Protein AF-A0A179HY57-F1 (afdb_monomer)

Secondary structure (DSSP, 8-state):
----PPPPP---------GGGGSPPEEEEEE--SHHHHHHHHS-----S-EEEEE--HHHHHHHHHSPPPPP-----TTS-HHHHHHHHHHHHHHHHHHHHHHHHHHHHTTSSSTT--S---S-----TTSHHHHHHHHHHHHHHHHHHHHHHHHHHHHHHHHHHHHHHHHTT-S-HHHHHHHHHHHHHHHHHHH-TT-TT-----------HHHHGGG-----------------------------------

Structure (mmCIF, N/CA/C/O backbone):
data_AF-A0A179HY57-F1
#
_entry.id   AF-A0A179HY57-F1
#
loop_
_atom_site.group_PDB
_atom_site.id
_atom_site.type_symbol
_atom_site.label_atom_id
_atom_site.label_alt_id
_atom_site.label_comp_id
_atom_site.label_asym_id
_atom_site.label_entity_id
_atom_site.label_seq_id
_atom_site.pdbx_PDB_ins_code
_atom_site.Cartn_x
_atom_site.Cartn_y
_atom_site.Cartn_z
_atom_site.occupancy
_atom_site.B_iso_or_equiv
_atom_site.auth_seq_id
_atom_site.auth_comp_id
_atom_site.auth_asym_id
_atom_site.auth_atom_id
_atom_site.pdbx_PDB_model_num
ATOM 1 N N . MET A 1 1 ? -0.117 34.703 67.453 1.00 51.91 1 MET A N 1
ATOM 2 C CA . MET A 1 1 ? -0.317 34.730 65.987 1.00 51.91 1 MET A CA 1
ATOM 3 C C . MET A 1 1 ? -0.530 33.302 65.511 1.00 51.91 1 MET A C 1
ATOM 5 O O . MET A 1 1 ? 0.329 32.481 65.808 1.00 51.91 1 MET A O 1
ATOM 9 N N . PRO A 1 2 ? -1.663 32.969 64.872 1.00 57.50 2 PRO A N 1
ATOM 10 C CA . PRO A 1 2 ? -1.900 31.607 64.406 1.00 57.50 2 PRO A CA 1
ATOM 11 C C . PRO A 1 2 ? -0.981 31.266 63.216 1.00 57.50 2 PRO A C 1
ATOM 13 O O . PRO A 1 2 ? -0.707 32.144 62.390 1.00 57.50 2 PRO A O 1
ATOM 16 N N . PRO A 1 3 ? -0.489 30.017 63.117 1.00 63.47 3 PRO A N 1
ATOM 17 C CA . PRO A 1 3 ? 0.352 29.583 62.008 1.00 63.47 3 PRO A CA 1
ATOM 18 C C . PRO A 1 3 ? -0.444 29.604 60.696 1.00 63.47 3 PRO A C 1
ATOM 20 O O . PRO A 1 3 ? -1.532 29.036 60.601 1.00 63.47 3 PRO A O 1
ATOM 23 N N . LYS A 1 4 ? 0.108 30.276 59.677 1.00 69.31 4 LYS A N 1
ATOM 24 C CA . LYS A 1 4 ? -0.417 30.272 58.304 1.00 69.31 4 LYS A CA 1
ATOM 25 C C . LYS A 1 4 ? -0.446 28.833 57.788 1.00 69.31 4 LYS A C 1
ATOM 27 O O . LYS A 1 4 ? 0.605 28.228 57.594 1.00 69.31 4 LYS A O 1
ATOM 32 N N . THR A 1 5 ? -1.638 28.306 57.534 1.00 72.19 5 THR A N 1
ATOM 33 C CA . THR A 1 5 ? -1.813 27.044 56.816 1.00 72.19 5 THR A CA 1
ATOM 34 C C . THR A 1 5 ? -1.269 27.183 55.386 1.00 72.19 5 THR A C 1
ATOM 36 O O . THR A 1 5 ? -1.552 28.182 54.714 1.00 72.19 5 THR A O 1
ATOM 39 N N . PRO A 1 6 ? -0.455 26.224 54.904 1.00 71.94 6 PRO A N 1
ATOM 40 C CA . PRO A 1 6 ? 0.072 26.258 53.548 1.00 71.94 6 PRO A CA 1
ATOM 41 C C . PRO A 1 6 ? -1.079 26.163 52.545 1.00 71.94 6 PRO A C 1
ATOM 43 O O . PRO A 1 6 ? -1.941 25.288 52.623 1.00 71.94 6 PRO A O 1
ATOM 46 N N . ARG A 1 7 ? -1.095 27.113 51.609 1.00 70.69 7 ARG A N 1
ATOM 47 C CA . ARG A 1 7 ? -2.081 27.198 50.532 1.00 70.69 7 ARG A CA 1
ATOM 48 C C . ARG A 1 7 ? -1.953 25.933 49.668 1.00 70.69 7 ARG A C 1
ATOM 50 O O . ARG A 1 7 ? -0.837 25.659 49.223 1.00 70.69 7 ARG A O 1
ATOM 57 N N . PRO A 1 8 ? -3.033 25.172 49.418 1.00 61.34 8 PRO A N 1
ATOM 58 C CA . PRO A 1 8 ? -2.965 24.018 48.533 1.00 61.34 8 PRO A CA 1
ATOM 59 C C . PRO A 1 8 ? -2.489 24.491 47.159 1.00 61.34 8 PRO A C 1
ATOM 61 O O . PRO A 1 8 ? -3.064 25.410 46.568 1.00 61.34 8 PRO A O 1
ATOM 64 N N . THR A 1 9 ? -1.392 23.906 46.680 1.00 67.31 9 THR A N 1
ATOM 65 C CA . THR A 1 9 ? -0.941 24.088 45.304 1.00 67.31 9 THR A CA 1
ATOM 66 C C . THR A 1 9 ? -2.079 23.658 44.381 1.00 67.31 9 THR A C 1
ATOM 68 O O . THR A 1 9 ? -2.751 22.667 44.682 1.00 67.31 9 THR A O 1
ATOM 71 N N . PRO A 1 10 ? -2.359 24.395 43.290 1.00 59.75 10 PRO A N 1
ATOM 72 C CA . PRO A 1 10 ? -3.368 23.976 42.333 1.00 59.75 10 PRO A CA 1
ATOM 73 C C . PRO A 1 10 ? -2.962 22.593 41.836 1.00 59.75 10 PRO A C 1
ATOM 75 O O . PRO A 1 10 ? -1.983 22.448 41.104 1.00 59.75 10 PRO A O 1
ATOM 78 N N . SER A 1 11 ? -3.693 21.578 42.304 1.00 52.44 11 SER A N 1
ATOM 79 C CA . SER A 1 11 ? -3.583 20.208 41.836 1.00 52.44 11 SER A CA 1
ATOM 80 C C . SER A 1 11 ? -3.564 20.289 40.323 1.00 52.44 11 SER A C 1
ATOM 82 O O . SER A 1 11 ? -4.500 20.857 39.746 1.00 52.44 11 SER A O 1
ATOM 84 N N . SER A 1 12 ? -2.500 19.791 39.690 1.00 54.94 12 SER A N 1
ATOM 85 C CA . SER A 1 12 ? -2.477 19.641 38.246 1.00 54.94 12 SER A CA 1
ATOM 86 C C . SER A 1 12 ? -3.746 18.874 37.907 1.00 54.94 12 SER A C 1
ATOM 88 O O . SER A 1 12 ? -3.845 17.687 38.229 1.00 54.94 12 SER A O 1
ATOM 90 N N . ARG A 1 13 ? -4.758 19.560 37.361 1.00 52.78 13 ARG A N 1
ATOM 91 C CA . ARG A 1 13 ? -5.900 18.887 36.759 1.00 52.78 13 ARG A CA 1
ATOM 92 C C . ARG A 1 13 ? -5.243 17.955 35.766 1.00 52.78 13 ARG A C 1
ATOM 94 O O . ARG A 1 13 ? -4.670 18.436 34.787 1.00 52.78 13 ARG A O 1
ATOM 101 N N . ARG A 1 14 ? -5.225 16.655 36.078 1.00 54.09 14 ARG A N 1
ATOM 102 C CA . ARG A 1 14 ? -4.992 15.627 35.079 1.00 54.09 14 ARG A CA 1
ATOM 103 C C . ARG A 1 14 ? -5.990 16.008 34.002 1.00 54.09 14 ARG A C 1
ATOM 105 O O . ARG A 1 14 ? -7.191 15.946 34.238 1.00 54.09 14 ARG A O 1
ATOM 112 N N . ARG A 1 15 ? -5.504 16.585 32.898 1.00 58.16 15 ARG A N 1
ATOM 113 C CA . ARG A 1 15 ? -6.290 16.582 31.676 1.00 58.16 15 ARG A CA 1
ATOM 114 C C . ARG A 1 15 ? -6.535 15.107 31.496 1.00 58.16 15 ARG A C 1
ATOM 116 O O . ARG A 1 15 ? -5.569 14.374 31.291 1.00 58.16 15 ARG A O 1
ATOM 123 N N . ASP A 1 16 ? -7.768 14.687 31.735 1.00 59.62 16 ASP A N 1
ATOM 124 C CA . ASP A 1 16 ? -8.215 13.383 31.308 1.00 59.62 16 ASP A CA 1
ATOM 125 C C . ASP A 1 16 ? -7.905 13.388 29.824 1.00 59.62 16 ASP A C 1
ATOM 127 O O . ASP A 1 16 ? -8.518 14.134 29.055 1.00 59.62 16 ASP A O 1
ATOM 131 N N . SER A 1 17 ? -6.797 12.724 29.480 1.00 67.62 17 SER A N 1
ATOM 132 C CA . SER A 1 17 ? -6.323 12.638 28.115 1.00 67.62 17 SER A CA 1
ATOM 133 C C . SER A 1 17 ? -7.516 12.115 27.371 1.00 67.62 17 SER A C 1
ATOM 135 O O . SER A 1 17 ? -8.072 11.070 27.737 1.00 67.62 17 SER A O 1
ATOM 137 N N . SER A 1 18 ? -7.958 12.918 26.419 1.00 70.50 18 SER A N 1
ATOM 138 C CA . SER A 1 18 ? -9.095 12.576 25.609 1.00 70.50 18 SER A CA 1
ATOM 139 C C . SER A 1 18 ? -8.875 11.137 25.139 1.00 70.50 18 SER A C 1
ATOM 141 O O . SER A 1 18 ? -7.751 10.812 24.751 1.00 70.50 18 SER A O 1
ATOM 143 N N . PRO A 1 19 ? -9.871 10.235 25.173 1.00 66.00 19 PRO A N 1
ATOM 144 C CA . PRO A 1 19 ? -9.679 8.876 24.655 1.00 66.00 19 PRO A CA 1
ATOM 145 C C . PRO A 1 19 ? -9.128 8.888 23.210 1.00 66.00 19 PRO A C 1
ATOM 147 O O . PRO A 1 19 ? -8.485 7.937 22.762 1.00 66.00 19 PRO A O 1
ATOM 150 N N . TRP A 1 20 ? -9.305 10.023 22.524 1.00 66.31 20 TRP A N 1
ATOM 151 C CA . TRP A 1 20 ? -8.797 10.372 21.204 1.00 66.31 20 TRP A CA 1
ATOM 152 C C . TRP A 1 20 ? -7.291 10.704 21.128 1.00 66.31 20 TRP A C 1
ATOM 154 O O . TRP A 1 20 ? -6.726 10.569 20.044 1.00 66.31 20 TRP A O 1
ATOM 164 N N . ASP A 1 21 ? -6.624 11.064 22.231 1.00 73.94 21 ASP A N 1
ATOM 165 C CA . ASP A 1 21 ? -5.180 11.390 22.285 1.00 73.94 21 ASP A CA 1
ATOM 166 C C . ASP A 1 21 ? -4.283 10.164 22.025 1.00 73.94 21 ASP A C 1
ATOM 168 O O . ASP A 1 21 ? -3.076 10.295 21.857 1.00 73.94 21 ASP A O 1
ATOM 172 N N . SER A 1 22 ? -4.872 8.963 21.969 1.00 74.75 22 SER A N 1
ATOM 173 C CA . SER A 1 22 ? -4.172 7.709 21.658 1.00 74.75 22 SER A CA 1
ATOM 174 C C . SER A 1 22 ? -4.182 7.333 20.172 1.00 74.75 22 SER A C 1
ATOM 176 O O . SER A 1 22 ? -3.729 6.249 19.813 1.00 74.75 22 SER A O 1
ATOM 178 N N . SER A 1 23 ? -4.722 8.192 19.302 1.00 77.69 23 SER A N 1
ATOM 179 C CA . SER A 1 23 ? -4.783 7.902 17.866 1.00 77.69 23 SER A CA 1
ATOM 180 C C . SER A 1 23 ? -3.397 8.005 17.234 1.00 77.69 23 SER A C 1
ATOM 182 O O . SER A 1 23 ? -2.692 8.971 17.514 1.00 77.69 23 SER A O 1
ATOM 184 N N . PRO A 1 24 ? -3.009 7.065 16.360 1.00 85.62 24 PRO A N 1
ATOM 185 C CA . PRO A 1 24 ? -1.738 7.153 15.657 1.00 85.62 24 PRO A CA 1
ATOM 186 C C . PRO A 1 24 ? -1.736 8.363 14.714 1.00 85.62 24 PRO A C 1
ATOM 188 O O . PRO A 1 24 ? -2.616 8.492 13.862 1.00 85.62 24 PRO A O 1
ATOM 191 N N . ILE A 1 25 ? -0.736 9.237 14.851 1.00 87.06 25 ILE A N 1
ATOM 192 C CA . ILE A 1 25 ? -0.577 10.431 14.011 1.00 87.06 25 ILE A CA 1
ATOM 193 C C . ILE A 1 25 ? 0.533 10.189 12.983 1.00 87.06 25 ILE A C 1
ATOM 195 O O . ILE A 1 25 ? 1.587 9.618 13.287 1.00 87.06 25 ILE A O 1
ATOM 199 N N . CYS A 1 26 ? 0.316 10.647 11.750 1.00 88.94 26 CYS A N 1
ATOM 200 C CA . CYS A 1 26 ? 1.367 10.682 10.738 1.00 88.94 26 CYS A CA 1
ATOM 201 C C . CYS A 1 26 ? 2.381 11.781 11.085 1.00 88.94 26 CYS A C 1
ATOM 203 O O . CYS A 1 26 ? 2.060 12.966 10.987 1.00 88.94 26 CYS A O 1
ATOM 205 N N . LYS A 1 27 ? 3.615 11.416 11.449 1.00 90.38 27 LYS A N 1
ATOM 206 C CA . LYS A 1 27 ? 4.649 12.403 11.815 1.00 90.38 27 LYS A CA 1
ATOM 207 C C . LYS A 1 27 ? 5.389 12.986 10.618 1.00 90.38 27 LYS A C 1
ATOM 209 O O . LYS A 1 27 ? 5.665 14.181 10.584 1.00 90.38 27 LYS A O 1
ATOM 214 N N . TYR A 1 28 ? 5.766 12.136 9.672 1.00 89.62 28 TYR A N 1
ATOM 215 C CA . TYR A 1 28 ? 6.597 12.513 8.532 1.00 89.62 28 TYR A CA 1
ATOM 216 C C . TYR A 1 28 ? 6.587 11.416 7.467 1.00 89.62 28 TYR A C 1
ATOM 218 O O . TYR A 1 28 ? 6.183 10.277 7.711 1.00 89.62 28 TYR A O 1
ATOM 226 N N . ALA A 1 29 ? 7.096 11.745 6.285 1.00 90.75 29 ALA A N 1
ATOM 227 C CA . ALA A 1 29 ? 7.502 10.754 5.304 1.00 90.75 29 ALA A CA 1
ATOM 228 C C . ALA A 1 29 ? 8.993 10.449 5.417 1.00 90.75 29 ALA A C 1
ATOM 230 O O . ALA A 1 29 ? 9.809 11.355 5.585 1.00 90.75 29 ALA A O 1
ATOM 231 N N . LEU A 1 30 ? 9.337 9.170 5.284 1.00 92.50 30 LEU A N 1
ATOM 232 C CA . LEU A 1 30 ? 10.717 8.708 5.240 1.00 92.50 30 LEU A CA 1
ATOM 233 C C . LEU A 1 30 ? 11.008 8.078 3.878 1.00 92.50 30 LEU A C 1
ATOM 235 O O . LEU A 1 30 ? 10.271 7.181 3.451 1.00 92.50 30 LEU A O 1
ATOM 239 N N . PRO A 1 31 ? 12.087 8.496 3.194 1.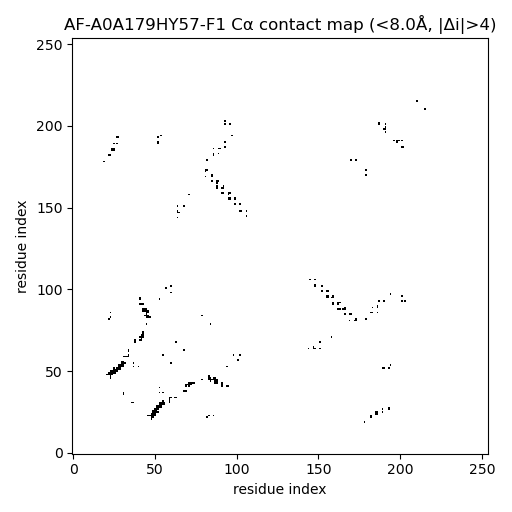00 93.75 31 PRO A N 1
ATOM 240 C CA . PRO A 1 31 ? 12.598 7.752 2.059 1.00 93.75 31 PRO A CA 1
ATOM 241 C C . PRO A 1 31 ? 12.890 6.315 2.486 1.00 93.75 31 PRO A C 1
ATOM 243 O O . PRO A 1 31 ? 13.587 6.086 3.473 1.00 93.75 31 PRO A O 1
ATOM 246 N N . THR A 1 32 ? 12.373 5.339 1.746 1.00 94.81 32 THR A N 1
ATOM 247 C CA . THR A 1 32 ? 12.789 3.949 1.955 1.00 94.81 32 THR A CA 1
ATOM 248 C C . THR A 1 32 ? 14.269 3.841 1.590 1.00 94.81 32 THR A C 1
ATOM 250 O O . THR A 1 32 ? 14.666 4.325 0.532 1.00 94.81 32 THR A O 1
ATOM 253 N N . ALA A 1 33 ? 15.090 3.215 2.430 1.00 93.88 33 ALA A N 1
ATOM 254 C CA . ALA A 1 33 ? 16.524 3.082 2.194 1.00 93.88 33 ALA A CA 1
ATOM 255 C C . ALA A 1 33 ? 16.856 1.906 1.264 1.00 93.88 33 ALA A C 1
ATOM 257 O O . ALA A 1 33 ? 17.821 1.960 0.503 1.00 93.88 33 ALA A O 1
ATOM 258 N N . ASN A 1 34 ? 16.077 0.817 1.317 1.00 97.12 34 ASN A N 1
ATOM 259 C CA . ASN A 1 34 ? 16.345 -0.392 0.534 1.00 97.12 34 ASN A CA 1
ATOM 260 C C . ASN A 1 34 ? 15.097 -1.271 0.306 1.00 97.12 34 ASN A C 1
ATOM 262 O O . ASN A 1 34 ? 14.016 -1.036 0.841 1.00 97.12 34 ASN A O 1
ATOM 266 N N . VAL A 1 35 ? 15.258 -2.325 -0.503 1.00 97.19 35 VAL A N 1
ATOM 267 C CA . VAL A 1 35 ? 14.170 -3.256 -0.858 1.00 97.19 35 VAL A CA 1
ATOM 268 C C . VAL A 1 35 ? 13.657 -4.054 0.345 1.00 97.19 35 VAL A C 1
ATOM 270 O O . VAL A 1 35 ? 12.468 -4.352 0.394 1.00 97.19 35 VAL A O 1
ATOM 273 N N . GLN A 1 36 ? 14.511 -4.411 1.309 1.00 97.00 36 GLN A N 1
ATOM 274 C CA . GLN A 1 36 ? 14.084 -5.188 2.483 1.00 97.00 36 GLN A CA 1
ATOM 275 C C . GLN A 1 36 ? 13.191 -4.364 3.405 1.00 97.00 36 GLN A C 1
ATOM 277 O O . GLN A 1 36 ? 12.201 -4.869 3.929 1.00 97.00 36 GLN A O 1
ATOM 282 N N . GLU A 1 37 ? 13.497 -3.078 3.542 1.00 96.19 37 GLU A N 1
ATOM 283 C CA . GLU A 1 37 ? 12.625 -2.133 4.216 1.00 96.19 37 GLU A CA 1
ATOM 284 C C . GLU A 1 37 ? 11.285 -2.009 3.494 1.00 96.19 37 GLU A C 1
ATOM 286 O O . GLU A 1 37 ? 10.261 -2.241 4.123 1.00 96.19 37 GLU A O 1
ATOM 291 N N . LEU A 1 38 ? 11.262 -1.786 2.174 1.00 96.69 38 LEU A N 1
ATOM 292 C CA . LEU A 1 38 ? 9.994 -1.748 1.430 1.00 96.69 38 LEU A CA 1
ATOM 293 C C . LEU A 1 38 ? 9.175 -3.037 1.620 1.00 96.69 38 LEU A C 1
ATOM 295 O O . LEU A 1 38 ? 7.964 -2.992 1.808 1.00 96.69 38 LEU A O 1
ATOM 299 N N . LYS A 1 39 ? 9.839 -4.197 1.612 1.00 96.38 39 LYS A N 1
ATOM 300 C CA . LYS A 1 39 ? 9.212 -5.497 1.876 1.00 96.38 39 LYS A CA 1
ATOM 301 C C . LYS A 1 39 ? 8.620 -5.596 3.278 1.00 96.38 39 LYS A C 1
ATOM 303 O O . LYS A 1 39 ? 7.547 -6.171 3.430 1.00 96.38 39 LYS A O 1
ATOM 308 N N . ARG A 1 40 ? 9.309 -5.064 4.288 1.00 95.31 40 ARG A N 1
ATOM 309 C CA . ARG A 1 40 ? 8.824 -5.002 5.671 1.00 95.31 40 ARG A CA 1
ATOM 310 C C . ARG A 1 40 ? 7.610 -4.086 5.783 1.00 95.31 40 ARG A C 1
ATOM 312 O O . ARG A 1 40 ? 6.631 -4.490 6.392 1.00 95.31 40 ARG A O 1
ATOM 319 N N . GLU A 1 41 ? 7.656 -2.912 5.162 1.00 95.31 41 GLU A N 1
ATOM 320 C CA . GLU A 1 41 ? 6.548 -1.947 5.157 1.00 95.31 41 GLU A CA 1
ATOM 321 C C . GLU A 1 41 ? 5.320 -2.464 4.386 1.00 95.31 41 GLU A C 1
ATOM 323 O O . GLU A 1 41 ? 4.191 -2.097 4.689 1.00 95.31 41 GLU A O 1
ATOM 328 N N . LEU A 1 42 ? 5.520 -3.357 3.410 1.00 95.88 42 LEU A N 1
ATOM 329 C CA . LEU A 1 42 ? 4.429 -4.025 2.699 1.00 95.88 42 LEU A CA 1
ATOM 330 C C . LEU A 1 42 ? 3.753 -5.137 3.503 1.00 95.88 42 LEU A C 1
ATOM 332 O O . LEU A 1 42 ? 2.628 -5.517 3.164 1.00 95.88 42 LEU A O 1
ATOM 336 N N . LYS A 1 43 ? 4.386 -5.667 4.552 1.00 95.56 43 LYS A N 1
ATOM 337 C CA . LYS A 1 43 ? 3.692 -6.583 5.462 1.00 95.56 43 LYS A CA 1
ATOM 338 C C . LYS A 1 43 ? 2.604 -5.814 6.200 1.00 95.56 43 LYS A C 1
ATOM 340 O O . LYS A 1 43 ? 2.785 -4.651 6.553 1.00 95.56 43 LYS A O 1
ATOM 345 N N . TYR A 1 44 ? 1.472 -6.466 6.432 1.00 94.44 44 TYR A N 1
ATOM 346 C CA . TYR A 1 44 ? 0.460 -5.883 7.294 1.00 94.44 44 TYR A CA 1
ATOM 347 C C . TYR A 1 44 ? 1.024 -5.745 8.713 1.00 94.44 44 TYR A C 1
ATOM 349 O O . TYR A 1 44 ? 1.599 -6.690 9.251 1.00 94.44 44 TYR A O 1
ATOM 357 N N . ARG A 1 45 ? 0.870 -4.555 9.296 1.00 94.06 45 ARG A N 1
ATOM 358 C CA . ARG A 1 45 ? 1.165 -4.287 10.702 1.00 94.06 45 ARG A CA 1
ATOM 359 C C . ARG A 1 45 ? 0.110 -3.328 11.258 1.00 94.06 45 ARG A C 1
ATOM 361 O O . ARG A 1 45 ? -0.192 -2.331 10.596 1.00 94.06 45 ARG A O 1
ATOM 368 N N . PRO A 1 46 ? -0.437 -3.580 12.453 1.00 94.31 46 PRO A N 1
ATOM 369 C CA . PRO A 1 46 ? -1.237 -2.584 13.149 1.00 94.31 46 PRO A CA 1
ATOM 370 C C . PRO A 1 46 ? -0.405 -1.336 13.471 1.00 94.31 46 PRO A C 1
ATOM 372 O O . PRO A 1 46 ? 0.790 -1.440 13.753 1.00 94.31 46 PRO A O 1
ATOM 375 N N . LEU A 1 47 ? -1.031 -0.159 13.464 1.00 93.44 47 LEU A N 1
ATOM 376 C CA . LEU A 1 47 ? -0.384 1.088 13.880 1.00 93.44 47 LEU A CA 1
ATOM 377 C C . LEU A 1 47 ? -0.801 1.418 15.311 1.00 93.44 47 LEU A C 1
ATOM 379 O O . LEU A 1 47 ? -1.826 2.050 15.545 1.00 93.44 47 LEU A O 1
ATOM 383 N N . SER A 1 48 ? -0.011 0.939 16.271 1.00 89.81 48 SER A N 1
ATOM 384 C CA . SER A 1 48 ? -0.218 1.198 17.702 1.00 89.81 48 SER A CA 1
ATOM 385 C C . SER A 1 48 ? 0.393 2.506 18.195 1.00 89.81 48 SER A C 1
ATOM 387 O O . SER A 1 48 ? 0.186 2.892 19.340 1.00 89.81 48 SER A O 1
ATOM 389 N N . THR A 1 49 ? 1.195 3.151 17.358 1.00 91.06 49 THR A N 1
ATOM 390 C CA . THR A 1 49 ? 1.904 4.391 17.655 1.00 91.06 49 THR A CA 1
ATOM 391 C C . THR A 1 49 ? 1.841 5.307 16.448 1.00 91.06 49 THR A C 1
ATOM 393 O O . THR A 1 49 ? 1.437 4.893 15.358 1.00 91.06 49 THR A O 1
ATOM 396 N N . ASP A 1 50 ? 2.328 6.531 16.630 1.00 91.81 50 ASP A N 1
ATOM 397 C CA . ASP A 1 50 ? 2.654 7.415 15.519 1.00 91.81 50 ASP A CA 1
ATOM 398 C C . ASP A 1 50 ? 3.452 6.682 14.442 1.00 91.81 50 ASP A C 1
ATOM 400 O O . ASP A 1 50 ? 4.307 5.836 14.735 1.00 91.81 50 ASP A O 1
ATOM 404 N N . PHE A 1 51 ? 3.157 7.019 13.193 1.00 91.31 51 PHE A N 1
ATOM 405 C CA . PHE A 1 51 ? 3.685 6.321 12.034 1.00 91.31 51 PHE A CA 1
ATOM 406 C C . PHE A 1 51 ? 4.320 7.293 11.047 1.00 91.31 51 PHE A C 1
ATOM 408 O O . PHE A 1 51 ? 4.098 8.508 11.076 1.00 91.31 51 PHE A O 1
ATOM 415 N N . TRP A 1 52 ? 5.125 6.726 10.158 1.00 93.56 52 TRP A N 1
ATOM 416 C CA . TRP A 1 52 ? 5.703 7.426 9.025 1.00 93.56 52 TRP A CA 1
ATOM 417 C C . TRP A 1 52 ? 5.225 6.813 7.718 1.00 93.56 52 TRP A C 1
ATOM 419 O O . TRP A 1 52 ? 4.810 5.653 7.655 1.00 93.56 52 TRP A O 1
ATOM 429 N N . ILE A 1 53 ? 5.306 7.607 6.659 1.00 93.69 53 ILE A N 1
ATOM 430 C CA . ILE A 1 53 ? 4.933 7.186 5.313 1.00 93.69 53 ILE A CA 1
ATOM 431 C C . ILE A 1 53 ? 6.197 6.793 4.550 1.00 93.69 53 ILE A C 1
ATOM 433 O O . ILE A 1 53 ? 7.059 7.648 4.334 1.00 93.69 53 ILE A O 1
ATOM 437 N N . PRO A 1 54 ? 6.344 5.521 4.144 1.00 94.94 54 PRO A N 1
ATOM 438 C CA . PRO A 1 54 ? 7.496 5.104 3.364 1.00 94.94 54 PRO A CA 1
ATOM 439 C C . PRO A 1 54 ? 7.361 5.604 1.920 1.00 94.94 54 PRO A C 1
ATOM 441 O O . PRO A 1 54 ? 6.400 5.279 1.222 1.00 94.94 54 PRO A O 1
ATOM 444 N N . ILE A 1 55 ? 8.353 6.370 1.462 1.00 94.38 55 ILE A N 1
ATOM 445 C CA . ILE A 1 55 ? 8.437 6.890 0.092 1.00 94.38 55 ILE A CA 1
ATOM 446 C C . ILE A 1 55 ? 9.580 6.173 -0.641 1.00 94.38 55 ILE A C 1
ATOM 448 O O . ILE A 1 55 ? 10.738 6.595 -0.565 1.00 94.38 55 ILE A O 1
ATOM 452 N N . PRO A 1 56 ? 9.305 5.059 -1.340 1.00 95.62 56 PRO A N 1
ATOM 453 C CA . PRO A 1 56 ? 10.333 4.358 -2.093 1.00 95.62 56 PRO A CA 1
ATOM 454 C C . PRO A 1 56 ? 10.714 5.130 -3.359 1.00 95.62 56 PRO A C 1
ATOM 456 O O . PRO A 1 56 ? 9.862 5.558 -4.138 1.00 95.62 56 PRO A O 1
ATOM 459 N N . SER A 1 57 ? 12.020 5.257 -3.600 1.00 95.38 57 SER A N 1
ATOM 460 C CA . SER A 1 57 ? 12.543 5.843 -4.836 1.00 95.38 57 SER A CA 1
ATOM 461 C C . SER A 1 57 ? 12.300 4.930 -6.047 1.00 95.38 57 SER A C 1
ATOM 463 O O . SER A 1 57 ? 12.146 3.711 -5.919 1.00 95.38 57 SER A O 1
ATOM 465 N N . ARG A 1 58 ? 12.355 5.489 -7.265 1.00 94.75 58 ARG A N 1
ATOM 466 C CA . ARG A 1 58 ? 12.242 4.713 -8.521 1.00 94.75 58 ARG A CA 1
ATOM 467 C C . ARG A 1 58 ? 13.285 3.591 -8.619 1.00 94.75 58 ARG A C 1
ATOM 469 O O . ARG A 1 58 ? 12.992 2.521 -9.161 1.00 94.75 58 ARG A O 1
ATOM 476 N N . ALA A 1 59 ? 14.486 3.815 -8.080 1.00 96.25 59 ALA A N 1
ATOM 477 C CA . ALA A 1 59 ? 15.546 2.810 -8.021 1.00 96.25 59 ALA A CA 1
ATOM 478 C C . ALA A 1 59 ? 15.144 1.625 -7.129 1.00 96.25 59 ALA A C 1
ATOM 480 O O . ALA A 1 59 ? 15.265 0.474 -7.547 1.00 96.25 59 ALA A O 1
ATOM 481 N N . ILE A 1 60 ? 14.572 1.897 -5.951 1.00 97.62 60 ILE A N 1
ATOM 482 C CA . ILE A 1 60 ? 14.094 0.858 -5.029 1.00 97.62 60 ILE A CA 1
ATOM 483 C C . ILE A 1 60 ? 12.918 0.092 -5.620 1.00 97.62 60 ILE A C 1
ATOM 485 O O . ILE A 1 60 ? 12.907 -1.132 -5.545 1.00 97.62 60 ILE A O 1
ATOM 489 N N . ILE A 1 61 ? 11.964 0.773 -6.260 1.00 96.56 61 ILE A N 1
ATOM 490 C CA . ILE A 1 61 ? 10.840 0.105 -6.932 1.00 96.56 61 ILE A CA 1
ATOM 491 C C . ILE A 1 61 ? 11.357 -0.805 -8.055 1.00 96.56 61 ILE A C 1
ATOM 493 O O . ILE A 1 61 ? 10.914 -1.944 -8.192 1.00 96.56 61 ILE A O 1
ATOM 497 N N . THR A 1 62 ? 12.346 -0.349 -8.828 1.00 95.75 62 THR A N 1
ATOM 498 C CA . THR A 1 62 ? 12.967 -1.168 -9.881 1.00 95.75 62 THR A CA 1
ATOM 499 C C . THR A 1 62 ? 13.692 -2.384 -9.301 1.00 95.75 62 THR A C 1
ATOM 501 O O . THR A 1 62 ? 13.554 -3.485 -9.830 1.00 95.75 62 THR A O 1
ATOM 504 N N . ALA A 1 63 ? 14.423 -2.221 -8.198 1.00 96.50 63 ALA A N 1
ATOM 505 C CA . ALA A 1 63 ? 15.067 -3.332 -7.505 1.00 96.50 63 ALA A CA 1
ATOM 506 C C . ALA A 1 63 ? 14.036 -4.308 -6.904 1.00 96.50 63 ALA A C 1
ATOM 508 O O . ALA A 1 63 ? 14.207 -5.522 -6.995 1.00 96.50 63 ALA A O 1
ATOM 509 N N . PHE A 1 64 ? 12.924 -3.794 -6.373 1.00 96.81 64 PHE A N 1
ATOM 510 C CA . PHE A 1 64 ? 11.809 -4.585 -5.858 1.00 96.81 64 PHE A CA 1
ATOM 511 C C . PHE A 1 64 ? 11.155 -5.452 -6.941 1.00 96.81 64 PHE A C 1
ATOM 513 O O . PHE A 1 64 ? 10.874 -6.616 -6.678 1.00 96.81 64 PHE A O 1
ATOM 520 N N . LEU A 1 65 ? 10.997 -4.949 -8.172 1.00 95.94 65 LEU A N 1
ATOM 521 C CA . LEU A 1 65 ? 10.480 -5.734 -9.308 1.00 95.94 65 LEU A CA 1
ATOM 522 C C . LEU A 1 65 ? 11.328 -6.969 -9.646 1.00 95.94 65 LEU A C 1
ATOM 524 O O . LEU A 1 65 ? 10.828 -7.905 -10.269 1.00 95.94 65 LEU A O 1
ATOM 528 N N . ASN A 1 66 ? 12.611 -6.956 -9.286 1.00 94.94 66 ASN A N 1
ATOM 529 C CA . ASN A 1 66 ? 13.519 -8.081 -9.494 1.00 94.94 66 ASN A CA 1
ATOM 530 C C . ASN A 1 66 ? 13.566 -9.031 -8.292 1.00 94.94 66 ASN A C 1
ATOM 532 O O . ASN A 1 66 ? 14.115 -10.124 -8.408 1.00 94.94 66 ASN A O 1
ATOM 536 N N . ALA A 1 67 ? 13.005 -8.626 -7.154 1.00 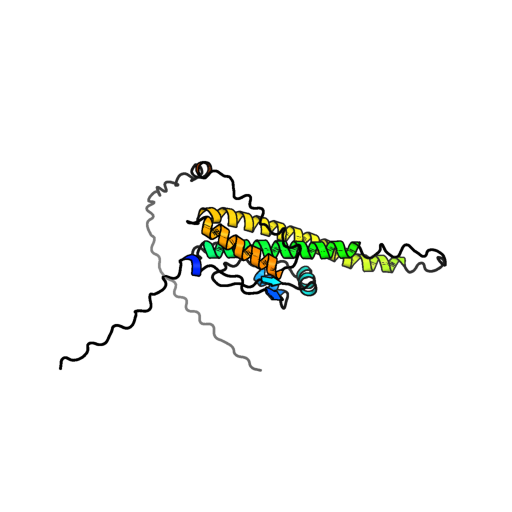95.25 67 ALA A N 1
ATOM 537 C CA . ALA A 1 67 ? 12.932 -9.443 -5.959 1.00 95.25 67 ALA A CA 1
ATOM 538 C C . ALA A 1 67 ? 11.649 -10.287 -5.947 1.00 95.25 67 ALA A C 1
ATOM 540 O O . 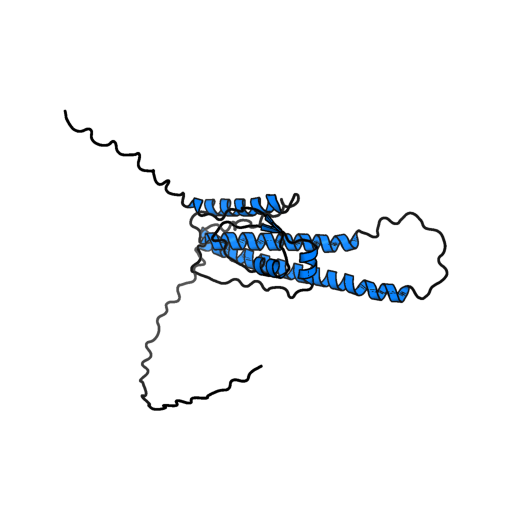ALA A 1 67 ? 10.638 -9.933 -6.552 1.00 95.25 67 ALA A O 1
ATOM 541 N N . THR A 1 68 ? 11.662 -11.390 -5.196 1.00 92.25 68 THR A N 1
ATOM 542 C CA . THR A 1 68 ? 10.445 -12.174 -4.946 1.00 92.25 68 THR A CA 1
ATOM 543 C C . THR A 1 68 ? 9.417 -11.301 -4.222 1.00 92.25 68 THR A C 1
ATOM 545 O O . THR A 1 68 ? 9.783 -10.704 -3.196 1.00 92.25 68 THR A O 1
ATOM 548 N N . PRO A 1 69 ? 8.172 -11.199 -4.719 1.00 88.88 69 PRO A N 1
ATOM 549 C CA . PRO A 1 69 ? 7.133 -10.435 -4.047 1.00 88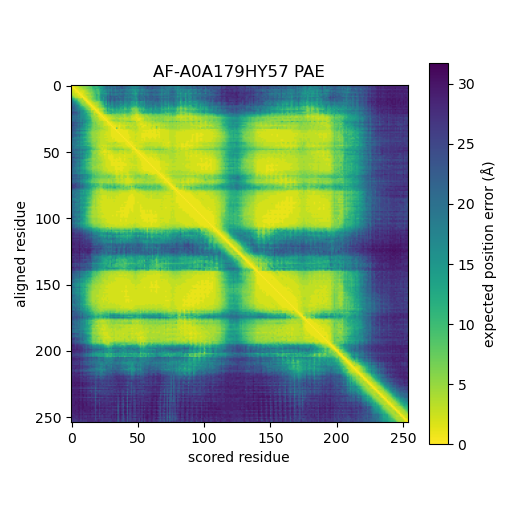.88 69 PRO A CA 1
ATOM 550 C C . PRO A 1 69 ? 6.835 -11.032 -2.668 1.00 88.88 69 PRO A C 1
ATOM 552 O O . PRO A 1 69 ? 6.930 -12.243 -2.470 1.00 88.88 69 PRO A O 1
ATOM 555 N N . VAL A 1 70 ? 6.496 -10.173 -1.710 1.00 89.88 70 VAL A N 1
ATOM 556 C CA . VAL A 1 70 ? 6.093 -10.602 -0.365 1.00 89.88 70 VAL A CA 1
ATOM 557 C C . VAL A 1 70 ? 4.586 -10.832 -0.389 1.00 89.88 70 VAL A C 1
ATOM 559 O O . VAL A 1 70 ? 3.868 -9.888 -0.719 1.00 89.88 70 VAL A O 1
ATOM 562 N N . PRO A 1 71 ? 4.096 -12.045 -0.084 1.00 90.75 71 PRO A N 1
ATOM 563 C CA . PRO A 1 71 ? 2.664 -12.276 0.019 1.00 90.75 71 PRO A CA 1
ATOM 564 C C . PRO A 1 71 ? 2.094 -11.471 1.189 1.00 90.75 71 PRO A C 1
ATOM 566 O O . PRO A 1 71 ? 2.727 -11.363 2.244 1.00 90.75 71 PRO A O 1
ATOM 569 N N . LEU A 1 72 ? 0.897 -10.914 1.010 1.00 94.31 72 LEU A N 1
ATOM 570 C CA . LEU A 1 72 ? 0.142 -10.349 2.118 1.00 94.31 72 LEU A CA 1
ATOM 571 C C . LEU A 1 72 ? -0.238 -11.475 3.087 1.00 94.31 72 LEU A C 1
ATOM 573 O O . LEU A 1 72 ? -0.883 -12.448 2.702 1.00 94.31 72 LEU A O 1
ATOM 577 N N . VAL A 1 73 ? 0.161 -11.320 4.347 1.00 93.62 73 VAL A N 1
ATOM 578 C CA . VAL A 1 73 ? -0.242 -12.190 5.453 1.00 93.62 73 VAL A CA 1
ATOM 579 C C . VAL A 1 73 ? -1.000 -11.319 6.444 1.00 93.62 73 VAL A C 1
ATOM 581 O O . VAL A 1 73 ? -0.436 -10.370 6.987 1.00 93.62 73 VAL A O 1
ATOM 584 N N . LEU A 1 74 ? -2.286 -11.613 6.627 1.00 91.69 74 LEU A N 1
ATOM 585 C CA . LEU A 1 74 ? -3.143 -10.957 7.610 1.00 91.69 74 LEU A CA 1
ATOM 586 C C . LEU A 1 74 ? -3.177 -11.832 8.862 1.00 91.69 74 LEU A C 1
ATOM 588 O O . LEU A 1 74 ? -3.880 -12.841 8.913 1.00 91.69 74 LEU A O 1
ATOM 592 N N . GLU A 1 75 ? -2.367 -11.478 9.854 1.00 88.12 75 GLU A N 1
ATOM 593 C CA . GLU A 1 75 ? -2.391 -12.151 11.150 1.00 88.12 75 GLU A CA 1
ATOM 594 C C . GLU A 1 75 ? -3.616 -11.687 11.944 1.00 88.12 75 GLU A C 1
ATOM 596 O O . GLU A 1 75 ? -3.814 -10.494 12.187 1.00 88.12 75 GLU A O 1
ATOM 601 N N . ARG A 1 76 ? -4.448 -12.646 12.361 1.00 82.25 76 ARG A N 1
ATOM 602 C CA . ARG A 1 76 ? -5.622 -12.399 13.205 1.00 82.25 76 ARG A CA 1
ATOM 603 C C . ARG A 1 76 ? -5.204 -12.290 14.667 1.00 82.25 76 ARG A C 1
ATOM 605 O O . ARG A 1 76 ? -5.578 -13.123 15.488 1.00 82.25 76 ARG A O 1
ATOM 612 N N . ASP A 1 77 ? -4.412 -11.279 14.994 1.00 83.31 77 ASP A N 1
ATOM 613 C CA . ASP A 1 77 ? -4.057 -11.023 16.386 1.00 83.31 77 ASP A CA 1
ATOM 614 C C . ASP A 1 77 ? -5.254 -10.397 17.115 1.00 83.31 77 ASP A C 1
ATOM 616 O O . ASP A 1 77 ? -5.649 -9.263 16.841 1.00 83.31 77 ASP A O 1
ATOM 620 N N . GLN A 1 78 ? -5.881 -11.143 18.023 1.00 81.62 78 GLN A N 1
ATOM 621 C CA . GLN A 1 78 ? -7.042 -10.673 18.783 1.00 81.62 78 GLN A CA 1
ATOM 622 C C . GLN A 1 78 ? -6.671 -9.673 19.886 1.00 81.62 78 GLN A C 1
ATOM 624 O O . GLN A 1 78 ? -7.541 -8.914 20.307 1.00 81.62 78 GLN A O 1
ATOM 629 N N . ALA A 1 79 ? -5.407 -9.618 20.320 1.00 90.19 79 ALA A N 1
ATOM 630 C CA . ALA A 1 79 ? -4.983 -8.744 21.413 1.00 90.19 79 ALA A CA 1
ATOM 631 C C . ALA A 1 79 ? -4.842 -7.271 20.993 1.00 90.19 79 ALA A C 1
ATOM 633 O O . ALA A 1 79 ? -4.796 -6.375 21.838 1.00 90.19 79 ALA A O 1
ATOM 634 N N . VAL A 1 80 ? -4.787 -6.993 19.689 1.00 89.25 80 VAL A N 1
ATOM 635 C CA . VAL A 1 80 ? -4.597 -5.634 19.183 1.00 89.25 80 VAL A CA 1
ATOM 636 C C . VAL A 1 80 ? -5.924 -4.880 19.125 1.00 89.25 80 VAL A C 1
ATOM 638 O O . VAL A 1 80 ? -6.902 -5.353 18.541 1.00 89.25 80 VAL A O 1
ATOM 641 N N . ARG A 1 81 ? -5.919 -3.658 19.673 1.00 89.19 81 ARG A N 1
ATOM 642 C CA . ARG A 1 81 ? -7.019 -2.689 19.570 1.00 89.19 81 ARG A CA 1
ATOM 643 C C . ARG A 1 81 ? -7.500 -2.541 18.124 1.00 89.19 81 ARG A C 1
ATOM 645 O O . ARG A 1 81 ? -6.687 -2.354 17.215 1.00 89.19 81 ARG A O 1
ATOM 652 N N . THR A 1 82 ? -8.815 -2.581 17.916 1.00 89.81 82 THR A N 1
ATOM 653 C CA . THR A 1 82 ? -9.428 -2.479 16.584 1.00 89.81 82 THR A CA 1
ATOM 654 C C . THR A 1 82 ? -9.002 -1.200 15.865 1.00 89.81 82 THR A C 1
ATOM 656 O O . THR A 1 82 ? -8.716 -1.232 14.675 1.00 89.81 82 THR A O 1
ATOM 659 N N . GLU A 1 83 ? -8.843 -0.092 16.585 1.00 88.56 83 GLU A N 1
ATOM 660 C CA . GLU A 1 83 ? -8.367 1.187 16.053 1.00 88.56 83 GLU A CA 1
ATOM 661 C C . GLU A 1 83 ? -6.980 1.069 15.400 1.00 88.56 83 GLU A C 1
ATOM 663 O O . GLU A 1 83 ? -6.762 1.560 14.293 1.00 88.56 83 GLU A O 1
ATOM 668 N N . HIS A 1 84 ? -6.051 0.360 16.048 1.00 91.19 84 HIS A N 1
ATOM 669 C CA . HIS A 1 84 ? -4.695 0.157 15.533 1.00 91.19 84 HIS A CA 1
ATOM 670 C C . HIS A 1 84 ? -4.690 -0.755 14.306 1.00 91.19 84 HIS A C 1
ATOM 672 O O . HIS A 1 84 ? -3.922 -0.531 13.367 1.00 91.19 84 HIS A O 1
ATOM 678 N N . LYS A 1 85 ? -5.557 -1.777 14.299 1.00 92.69 85 LYS A N 1
ATOM 679 C CA . LYS A 1 85 ? -5.761 -2.637 13.126 1.00 92.69 85 LYS A CA 1
ATOM 680 C C . LYS A 1 85 ? -6.267 -1.815 11.953 1.00 92.69 85 LYS A C 1
ATOM 682 O O . LYS A 1 85 ? -5.663 -1.840 10.887 1.00 92.69 85 LYS A O 1
ATOM 687 N N . MET A 1 86 ? -7.311 -1.021 12.172 1.00 92.12 86 MET A N 1
ATOM 688 C CA . MET A 1 86 ? -7.898 -0.170 11.143 1.00 92.12 86 MET A CA 1
ATOM 689 C C . MET A 1 86 ? -6.890 0.828 10.579 1.00 92.12 86 MET A C 1
ATOM 691 O O . MET A 1 86 ? -6.761 0.932 9.361 1.00 92.12 86 MET A O 1
ATOM 695 N N . ALA A 1 87 ? -6.116 1.498 11.435 1.00 92.31 87 ALA A N 1
ATOM 696 C CA . ALA A 1 87 ? -5.035 2.379 11.001 1.00 92.31 87 ALA A CA 1
ATOM 697 C C . ALA A 1 87 ? -4.014 1.636 10.115 1.00 92.31 87 ALA A C 1
ATOM 699 O O . ALA A 1 87 ? -3.644 2.124 9.045 1.00 92.31 87 ALA A O 1
ATOM 700 N N . GLY A 1 88 ? -3.608 0.428 10.523 1.00 94.56 88 GLY A N 1
ATOM 701 C CA . GLY A 1 88 ? -2.719 -0.443 9.749 1.00 94.56 88 GLY A CA 1
ATOM 702 C C . GLY A 1 88 ? -3.293 -0.867 8.398 1.00 94.56 88 GLY A C 1
ATOM 703 O O . GLY A 1 88 ? -2.575 -0.861 7.397 1.00 94.56 88 GLY A O 1
ATOM 704 N N . LEU A 1 89 ? -4.589 -1.181 8.342 1.00 94.88 89 LEU A N 1
ATOM 705 C CA . LEU A 1 89 ? -5.289 -1.548 7.109 1.00 94.88 89 LEU A CA 1
ATOM 706 C C . LEU A 1 89 ? -5.338 -0.371 6.130 1.00 94.88 89 LEU A C 1
ATOM 708 O O . LEU A 1 89 ? -4.925 -0.525 4.981 1.00 94.88 89 LEU A O 1
ATOM 712 N N . ILE A 1 90 ? -5.754 0.817 6.589 1.00 93.88 90 ILE A N 1
ATOM 713 C CA . ILE A 1 90 ? -5.792 2.037 5.763 1.00 93.88 90 ILE A CA 1
ATOM 714 C C . ILE A 1 90 ? -4.388 2.350 5.233 1.00 93.88 90 ILE A C 1
ATOM 716 O O . ILE A 1 90 ? -4.199 2.537 4.030 1.00 93.88 90 ILE A O 1
ATOM 720 N N . HIS A 1 91 ? -3.380 2.340 6.109 1.00 94.69 91 HIS A N 1
ATOM 721 C CA . HIS A 1 91 ? -1.991 2.579 5.723 1.00 94.69 91 HIS A CA 1
ATOM 722 C C . HIS A 1 91 ? -1.499 1.573 4.671 1.00 94.69 91 HIS A C 1
ATOM 724 O O . HIS A 1 91 ? -0.915 1.965 3.658 1.00 94.69 91 HIS A O 1
ATOM 730 N N . GLY A 1 92 ? -1.769 0.281 4.878 1.00 95.31 92 GLY A N 1
ATOM 731 C CA . GLY A 1 92 ? -1.383 -0.786 3.958 1.00 95.31 92 GLY A CA 1
ATOM 732 C C . GLY A 1 92 ? -2.048 -0.672 2.584 1.00 95.31 92 GLY A C 1
ATOM 733 O O . GLY A 1 92 ? -1.399 -0.959 1.573 1.00 95.31 92 GLY A O 1
ATOM 734 N N . VAL A 1 93 ? -3.309 -0.230 2.536 1.00 95.06 93 VAL A N 1
ATOM 735 C CA . VAL A 1 93 ? -4.053 0.038 1.295 1.00 95.06 93 VAL A CA 1
ATOM 736 C C . VAL A 1 93 ? -3.427 1.206 0.536 1.00 95.06 93 VAL A C 1
ATOM 738 O O . VAL A 1 93 ? -3.099 1.070 -0.646 1.00 95.06 93 VAL A O 1
ATOM 741 N N . LEU A 1 94 ? -3.192 2.329 1.216 1.00 93.94 94 LEU A N 1
ATOM 742 C CA . LEU A 1 94 ? -2.634 3.536 0.603 1.00 93.94 94 LEU A CA 1
ATOM 743 C C . LEU A 1 94 ? -1.211 3.313 0.073 1.00 93.94 94 LEU A C 1
ATOM 745 O O . LEU A 1 94 ? -0.922 3.686 -1.066 1.00 93.94 94 LEU A O 1
ATOM 749 N N . LEU A 1 95 ? -0.355 2.603 0.817 1.00 95.19 95 LEU A N 1
ATOM 750 C CA . LEU A 1 95 ? 0.986 2.227 0.351 1.00 95.19 95 LEU A CA 1
ATOM 751 C C . LEU A 1 95 ? 0.940 1.414 -0.951 1.00 95.19 95 LEU A C 1
ATOM 753 O O . LEU A 1 95 ? 1.709 1.653 -1.888 1.00 95.19 95 LEU A O 1
ATOM 757 N N . ARG A 1 96 ? 0.023 0.449 -1.046 1.00 96.00 96 ARG A N 1
ATOM 758 C CA . ARG A 1 96 ? -0.118 -0.383 -2.248 1.00 96.00 96 ARG A CA 1
ATOM 759 C C . ARG A 1 96 ? -0.657 0.411 -3.427 1.00 96.00 96 ARG A C 1
ATOM 761 O O . ARG A 1 96 ? -0.140 0.260 -4.535 1.00 96.00 96 ARG A O 1
ATOM 768 N N . TYR A 1 97 ? -1.636 1.286 -3.205 1.00 94.69 97 TYR A N 1
ATOM 769 C CA . TYR A 1 97 ? -2.111 2.205 -4.238 1.00 94.69 97 TYR A CA 1
ATOM 770 C C . TYR A 1 97 ? -0.993 3.126 -4.738 1.00 94.69 97 TYR A C 1
ATOM 772 O O . TYR A 1 97 ? -0.832 3.277 -5.956 1.00 94.69 97 TYR A O 1
ATOM 780 N N . PHE A 1 98 ? -0.171 3.661 -3.830 1.00 93.50 98 PHE A N 1
ATOM 781 C CA . PHE A 1 98 ? 1.010 4.446 -4.176 1.00 93.50 98 PHE A CA 1
ATOM 782 C C . PHE A 1 98 ? 1.949 3.668 -5.105 1.00 93.50 98 PHE A C 1
ATOM 784 O O . PHE A 1 98 ? 2.270 4.139 -6.200 1.00 93.50 98 PHE A O 1
ATOM 791 N N . LEU A 1 99 ? 2.322 2.441 -4.735 1.00 95.31 99 LEU A N 1
ATOM 792 C CA . LEU A 1 99 ? 3.185 1.596 -5.564 1.00 95.31 99 LEU A CA 1
ATOM 793 C C . LEU A 1 99 ? 2.563 1.259 -6.922 1.00 95.31 99 LEU A C 1
ATOM 795 O O . LEU A 1 99 ? 3.249 1.334 -7.939 1.00 95.31 99 LEU A O 1
ATOM 799 N N . ILE A 1 100 ? 1.269 0.926 -6.972 1.00 95.38 100 ILE A N 1
ATOM 800 C CA . ILE A 1 100 ? 0.560 0.661 -8.234 1.00 95.38 100 ILE A CA 1
ATOM 801 C C . ILE A 1 100 ? 0.655 1.874 -9.166 1.00 95.38 100 ILE A C 1
ATOM 803 O O . ILE A 1 100 ? 0.889 1.708 -10.366 1.00 95.38 100 ILE A O 1
ATOM 807 N N . ARG A 1 101 ? 0.489 3.093 -8.638 1.00 93.44 101 ARG A N 1
ATOM 808 C CA . ARG A 1 101 ? 0.627 4.327 -9.423 1.00 93.44 101 ARG A CA 1
ATOM 809 C C . ARG A 1 101 ? 2.052 4.497 -9.941 1.00 93.44 101 ARG A C 1
ATOM 811 O O . ARG A 1 101 ? 2.216 4.717 -11.137 1.00 93.44 101 ARG A O 1
ATOM 818 N N . GLN A 1 102 ? 3.064 4.349 -9.086 1.00 94.06 102 GLN A N 1
ATOM 819 C CA . GLN A 1 102 ? 4.467 4.470 -9.501 1.00 94.06 102 GLN A CA 1
ATOM 820 C C . GLN A 1 102 ? 4.828 3.449 -10.588 1.00 94.06 102 GLN A C 1
ATOM 822 O O . GLN A 1 102 ? 5.430 3.794 -11.602 1.00 94.06 102 GLN A O 1
ATOM 827 N N . LEU A 1 103 ? 4.378 2.201 -10.437 1.00 95.25 103 LEU A N 1
ATOM 828 C CA . LEU A 1 103 ? 4.584 1.151 -11.434 1.00 95.25 103 LEU A CA 1
ATOM 829 C C . LEU A 1 103 ? 3.872 1.444 -12.760 1.00 95.25 103 LEU A C 1
ATOM 831 O O . LEU A 1 103 ? 4.398 1.105 -13.817 1.00 95.25 103 LEU A O 1
ATOM 835 N N . ARG A 1 104 ? 2.696 2.082 -12.729 1.00 94.56 104 ARG A N 1
ATOM 836 C CA . ARG A 1 104 ? 2.005 2.540 -13.943 1.00 94.56 104 ARG A CA 1
ATOM 837 C C . ARG A 1 104 ? 2.783 3.643 -14.648 1.00 94.56 104 ARG A C 1
ATOM 839 O O . ARG A 1 104 ? 2.981 3.532 -15.848 1.00 94.56 104 ARG A O 1
ATOM 846 N N . VAL A 1 105 ? 3.266 4.650 -13.921 1.00 92.50 105 VAL A N 1
ATOM 847 C CA . VAL A 1 105 ? 4.118 5.706 -14.501 1.00 92.50 105 VAL A CA 1
ATOM 848 C C . VAL A 1 105 ? 5.343 5.082 -15.171 1.00 92.50 105 VAL A C 1
ATOM 850 O O . VAL A 1 105 ? 5.601 5.338 -16.340 1.00 92.50 105 VAL A O 1
ATOM 853 N N . MET A 1 106 ? 6.015 4.146 -14.493 1.00 92.88 106 MET A N 1
ATOM 854 C CA . MET A 1 106 ? 7.149 3.414 -15.067 1.00 92.88 106 MET A CA 1
ATOM 855 C C . MET A 1 106 ? 6.798 2.593 -16.319 1.00 92.88 106 MET A C 1
ATOM 857 O O . MET A 1 106 ? 7.677 2.367 -17.143 1.00 92.88 106 MET A O 1
ATOM 861 N N . LEU A 1 107 ? 5.556 2.114 -16.456 1.00 92.56 107 LEU A N 1
ATOM 862 C CA . LEU A 1 107 ? 5.098 1.410 -17.657 1.00 92.56 107 LEU A CA 1
ATOM 863 C C . LEU A 1 107 ? 4.874 2.363 -18.839 1.00 92.56 107 LEU A C 1
ATOM 865 O O . LEU A 1 107 ? 5.203 1.982 -19.957 1.00 92.56 107 LEU A O 1
ATOM 869 N N . TYR A 1 108 ? 4.329 3.560 -18.596 1.00 89.25 108 TYR A N 1
ATOM 870 C CA . TYR A 1 108 ? 4.006 4.535 -19.645 1.00 89.25 108 TYR A CA 1
ATOM 871 C C . TYR A 1 108 ? 5.208 5.388 -20.078 1.00 89.25 108 TYR A C 1
ATOM 873 O O . TYR A 1 108 ? 5.308 5.732 -21.253 1.00 89.25 108 TYR A O 1
ATOM 881 N N . ASP A 1 109 ? 6.147 5.685 -19.173 1.00 85.25 109 ASP A N 1
ATOM 882 C CA . ASP A 1 109 ? 7.384 6.409 -19.515 1.00 85.25 109 ASP A CA 1
ATOM 883 C C . ASP A 1 109 ? 8.202 5.670 -20.587 1.00 85.25 109 ASP A C 1
ATOM 885 O O . ASP A 1 109 ? 8.828 6.297 -21.438 1.00 85.25 109 ASP A O 1
ATOM 889 N N . ASP A 1 110 ? 8.170 4.333 -20.568 1.00 75.00 110 ASP A N 1
ATOM 890 C CA . ASP A 1 110 ? 8.885 3.493 -21.532 1.00 75.00 110 ASP A CA 1
ATOM 891 C C . ASP A 1 110 ? 8.237 3.525 -22.941 1.00 75.00 110 ASP A C 1
ATOM 893 O O . ASP A 1 110 ? 8.852 3.026 -23.882 1.00 75.00 110 ASP A O 1
ATOM 897 N N . ASP A 1 111 ? 7.017 4.059 -23.103 1.00 72.12 111 ASP A N 1
ATOM 898 C CA . ASP A 1 111 ? 6.307 4.175 -24.393 1.00 72.12 111 ASP A CA 1
ATOM 899 C C . ASP A 1 111 ? 6.397 5.590 -25.010 1.00 72.12 111 ASP A C 1
ATOM 901 O O . ASP A 1 111 ? 6.269 5.745 -26.223 1.00 72.12 111 ASP A O 1
ATOM 905 N N . GLY A 1 112 ? 6.630 6.634 -24.203 1.00 64.88 112 GLY A N 1
ATOM 906 C CA . GLY A 1 112 ? 6.528 8.040 -24.634 1.00 64.88 112 GLY A CA 1
ATOM 907 C C . GLY A 1 112 ? 7.793 8.675 -25.235 1.00 64.88 112 GLY A C 1
ATOM 908 O O . GLY A 1 112 ? 7.728 9.807 -25.712 1.00 64.88 112 GLY A O 1
ATOM 909 N N . GLY A 1 113 ? 8.940 7.988 -25.207 1.00 60.91 113 GLY A N 1
ATOM 910 C CA . GLY A 1 113 ? 10.247 8.569 -25.559 1.00 60.91 113 GLY A CA 1
ATOM 911 C C . GLY A 1 113 ? 10.575 8.674 -27.056 1.00 60.91 113 GLY A C 1
ATOM 912 O O . GLY A 1 113 ? 11.392 9.511 -27.425 1.00 60.91 113 GLY A O 1
ATOM 913 N N . ASP A 1 114 ? 9.940 7.883 -27.927 1.00 58.31 114 ASP A N 1
ATOM 914 C CA . ASP A 1 114 ? 10.351 7.774 -29.344 1.00 58.31 114 ASP A CA 1
ATOM 915 C C . ASP A 1 114 ? 9.596 8.708 -30.314 1.00 58.31 114 ASP A C 1
ATOM 917 O O . ASP A 1 114 ? 9.887 8.742 -31.509 1.00 58.31 114 ASP A O 1
ATOM 921 N N . VAL A 1 115 ? 8.638 9.515 -29.839 1.00 58.69 115 VAL A N 1
ATOM 922 C CA . VAL A 1 115 ? 7.707 10.237 -30.737 1.00 58.69 115 VAL A CA 1
ATOM 923 C C . VAL A 1 115 ? 8.185 11.647 -31.144 1.00 58.69 115 VAL A C 1
ATOM 925 O O . VAL A 1 115 ? 7.594 12.267 -32.021 1.00 58.69 115 VAL A O 1
ATOM 928 N N . LYS A 1 116 ? 9.298 12.171 -30.608 1.00 57.91 116 LYS A N 1
ATOM 929 C CA . LYS A 1 116 ? 9.808 13.523 -30.958 1.00 57.91 116 LYS A CA 1
ATOM 930 C C . LYS A 1 116 ? 11.080 13.547 -31.819 1.00 57.91 116 LYS A C 1
ATOM 932 O O . LYS A 1 116 ? 11.851 14.496 -31.756 1.00 57.91 116 LYS A O 1
ATOM 937 N N . GLY A 1 117 ? 11.273 12.532 -32.664 1.00 52.56 117 GLY A N 1
ATOM 938 C CA . GLY A 1 117 ? 12.289 12.523 -33.731 1.00 52.56 117 GLY A CA 1
ATOM 939 C C . GLY A 1 117 ? 11.724 12.650 -35.154 1.00 52.56 117 GLY A C 1
ATOM 940 O O . GLY A 1 117 ? 12.461 12.492 -36.125 1.00 52.56 117 GLY A O 1
ATOM 941 N N . GLY A 1 118 ? 10.418 12.898 -35.301 1.00 51.31 118 GLY A N 1
ATOM 942 C CA . GLY A 1 118 ? 9.745 13.073 -36.592 1.00 51.31 118 GLY A CA 1
ATOM 943 C C . GLY A 1 118 ? 10.033 14.438 -37.210 1.00 51.31 118 GLY A C 1
ATOM 944 O O . GLY A 1 118 ? 9.158 15.294 -37.245 1.00 51.31 118 GLY A O 1
ATOM 945 N N . GLY A 1 119 ? 11.268 14.656 -37.657 1.00 52.66 119 GLY A N 1
ATOM 946 C CA . GLY A 1 119 ? 11.669 15.931 -38.247 1.00 52.66 119 GLY A CA 1
ATOM 947 C C . GLY A 1 119 ? 13.038 15.936 -38.917 1.00 52.66 119 GLY A C 1
ATOM 948 O O . GLY A 1 119 ? 13.696 16.959 -38.854 1.00 52.66 119 GLY A O 1
ATOM 949 N N . ALA A 1 120 ? 13.494 14.819 -39.499 1.00 51.47 120 ALA A N 1
ATOM 950 C CA . ALA A 1 120 ? 14.534 14.798 -40.542 1.00 51.47 120 ALA A CA 1
ATOM 951 C C . ALA A 1 120 ? 14.730 13.372 -41.097 1.00 51.47 120 ALA A C 1
ATOM 953 O O . ALA A 1 120 ? 15.745 12.715 -40.876 1.00 51.47 120 ALA A O 1
ATOM 954 N N . ALA A 1 121 ? 13.757 12.888 -41.869 1.00 52.22 121 ALA A N 1
ATOM 955 C CA . ALA A 1 121 ? 14.132 12.201 -43.103 1.00 52.22 121 ALA A CA 1
ATOM 956 C C . ALA A 1 121 ? 14.770 13.293 -43.989 1.00 52.22 121 ALA A C 1
ATOM 958 O O . ALA A 1 121 ? 14.268 14.407 -44.026 1.00 52.22 121 ALA A O 1
ATOM 959 N N . VAL A 1 122 ? 15.898 13.114 -44.660 1.00 56.34 122 VAL A N 1
ATOM 960 C CA . VAL A 1 122 ? 16.125 12.155 -45.734 1.00 56.34 122 VAL A CA 1
ATOM 961 C C . VAL A 1 122 ? 17.634 12.136 -45.981 1.00 56.34 122 VAL A C 1
ATOM 963 O O . VAL A 1 122 ? 18.187 13.170 -46.331 1.00 56.34 122 VAL A O 1
ATOM 966 N N . ALA A 1 123 ? 18.288 10.985 -45.815 1.00 55.81 123 ALA A N 1
ATOM 967 C CA . ALA A 1 123 ? 19.374 10.486 -46.673 1.00 55.81 123 ALA A CA 1
ATOM 968 C C . ALA A 1 123 ? 20.086 9.296 -46.005 1.00 55.81 123 ALA A C 1
ATOM 970 O O . ALA A 1 123 ? 20.192 9.203 -44.789 1.00 55.81 123 ALA A O 1
ATOM 971 N N . GLN A 1 124 ? 20.611 8.397 -46.836 1.00 55.81 124 GLN A N 1
ATOM 972 C CA . GLN A 1 124 ? 21.525 7.308 -46.475 1.00 55.81 124 GLN A CA 1
ATOM 973 C C . GLN A 1 124 ? 20.929 6.083 -45.746 1.00 55.81 124 GLN A C 1
ATOM 975 O O . GLN A 1 124 ? 21.317 5.708 -44.641 1.00 55.81 124 GLN A O 1
ATOM 980 N N . ARG A 1 125 ? 20.072 5.326 -46.445 1.00 50.03 125 ARG A N 1
ATOM 981 C CA . ARG A 1 125 ? 19.801 3.911 -46.115 1.00 50.03 125 ARG A CA 1
ATOM 982 C C . ARG A 1 125 ? 20.245 2.978 -47.240 1.00 50.03 125 ARG A C 1
ATOM 984 O O . ARG A 1 125 ? 19.432 2.415 -47.961 1.00 50.03 125 ARG A O 1
ATOM 991 N N . ARG A 1 126 ? 21.557 2.770 -47.354 1.00 57.66 126 ARG A N 1
ATOM 992 C CA . ARG A 1 126 ? 22.141 1.575 -47.982 1.00 57.66 126 ARG A CA 1
ATOM 993 C C . ARG A 1 126 ? 23.460 1.242 -47.292 1.00 57.66 126 ARG A C 1
ATOM 995 O O . ARG A 1 126 ? 24.456 1.896 -47.567 1.00 57.66 126 ARG A O 1
ATOM 1002 N N . ARG A 1 127 ? 23.421 0.233 -46.412 1.00 52.59 127 ARG A N 1
ATOM 1003 C CA . ARG A 1 127 ? 24.479 -0.734 -46.026 1.00 52.59 127 ARG A CA 1
ATOM 1004 C C . ARG A 1 127 ? 24.304 -1.138 -44.559 1.00 52.59 127 ARG A C 1
ATOM 1006 O O . ARG A 1 127 ? 24.237 -0.286 -43.682 1.00 52.59 127 ARG A O 1
ATOM 1013 N N . GLY A 1 128 ? 24.243 -2.446 -44.310 1.00 54.72 128 GLY A N 1
ATOM 1014 C CA . GLY A 1 128 ? 24.402 -3.021 -42.972 1.00 54.72 128 GLY A CA 1
ATOM 1015 C C . GLY A 1 128 ? 23.293 -3.981 -42.545 1.00 54.72 128 GLY A C 1
ATOM 1016 O O . GLY A 1 128 ? 22.470 -3.645 -41.700 1.00 54.72 128 GLY A O 1
ATOM 1017 N N . SER A 1 129 ? 23.333 -5.210 -43.062 1.00 58.69 129 SER A N 1
ATOM 1018 C CA . SER A 1 129 ? 22.525 -6.366 -42.631 1.00 58.69 129 SER A CA 1
ATOM 1019 C C . SER A 1 129 ? 22.761 -6.801 -41.164 1.00 58.69 129 SER A C 1
ATOM 1021 O O . SER A 1 129 ? 22.119 -7.736 -40.698 1.00 58.69 129 SER A O 1
ATOM 1023 N N . GLY A 1 130 ? 23.655 -6.138 -40.418 1.00 58.19 130 GLY A N 1
ATOM 1024 C CA . GLY A 1 130 ? 24.001 -6.479 -39.029 1.00 58.19 130 GLY A CA 1
ATOM 1025 C C . GLY A 1 130 ? 23.129 -5.834 -37.942 1.00 58.19 130 GLY A C 1
ATOM 1026 O O . GLY A 1 130 ? 23.204 -6.243 -36.792 1.00 58.19 130 GLY A O 1
ATOM 1027 N N . ARG A 1 131 ? 22.272 -4.850 -38.265 1.00 56.69 131 ARG A N 1
ATOM 1028 C CA . ARG A 1 131 ? 21.472 -4.130 -37.245 1.00 56.69 131 ARG A CA 1
ATOM 1029 C C . ARG A 1 131 ? 20.216 -4.863 -36.758 1.00 56.69 131 ARG A C 1
ATOM 1031 O O . ARG A 1 131 ? 19.664 -4.467 -35.739 1.00 56.69 131 ARG A O 1
ATOM 1038 N N . ARG A 1 132 ? 19.751 -5.908 -37.455 1.00 57.25 132 ARG A N 1
ATOM 1039 C CA . ARG A 1 132 ? 18.535 -6.642 -37.045 1.00 57.25 132 ARG A CA 1
ATOM 1040 C C . ARG A 1 132 ? 18.756 -7.507 -35.801 1.00 57.25 132 ARG A C 1
AT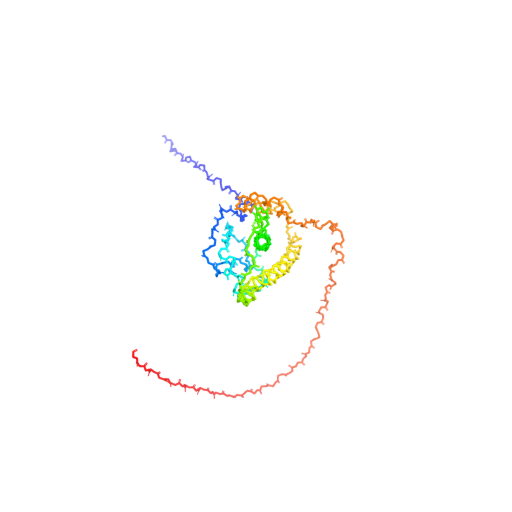OM 1042 O O . ARG A 1 132 ? 17.909 -7.501 -34.925 1.00 57.25 132 ARG A O 1
ATOM 1049 N N . GLN A 1 133 ? 19.921 -8.140 -35.661 1.00 58.78 133 GLN A N 1
ATOM 1050 C CA . GLN A 1 133 ? 20.188 -9.032 -34.522 1.00 58.78 133 GLN A CA 1
ATOM 1051 C C . GLN A 1 133 ? 20.370 -8.289 -33.186 1.00 58.78 133 GLN A C 1
ATOM 1053 O O . GLN A 1 133 ? 20.137 -8.859 -32.126 1.00 58.78 133 GLN A O 1
ATOM 1058 N N . GLN A 1 134 ? 20.751 -7.008 -33.219 1.00 58.31 134 GLN A N 1
ATOM 1059 C CA . GLN A 1 134 ? 20.942 -6.211 -32.003 1.00 58.31 134 GLN A CA 1
ATOM 1060 C C . GLN A 1 134 ? 19.614 -5.681 -31.432 1.00 58.31 134 GLN A C 1
ATOM 1062 O O . GLN A 1 134 ? 19.469 -5.584 -30.216 1.00 58.31 134 GLN A O 1
ATOM 1067 N N . ALA A 1 135 ? 18.621 -5.418 -32.292 1.00 61.34 135 ALA A N 1
ATOM 1068 C CA . ALA A 1 135 ? 17.283 -4.999 -31.871 1.00 61.34 135 ALA A CA 1
ATOM 1069 C C . ALA A 1 135 ? 16.531 -6.122 -31.128 1.00 61.34 135 ALA A C 1
ATOM 1071 O O . ALA A 1 135 ? 15.905 -5.868 -30.100 1.00 61.34 135 ALA A O 1
ATOM 1072 N N . ASP A 1 136 ? 16.677 -7.371 -31.581 1.00 62.00 136 ASP A N 1
ATOM 1073 C CA . ASP A 1 136 ? 16.019 -8.527 -30.957 1.00 62.00 136 ASP A CA 1
ATOM 1074 C C . ASP A 1 136 ? 16.573 -8.831 -29.546 1.00 62.00 136 ASP A C 1
ATOM 1076 O O . ASP A 1 136 ? 15.856 -9.332 -28.675 1.00 62.00 136 ASP A O 1
ATOM 1080 N N . ALA A 1 137 ? 17.840 -8.485 -29.281 1.00 66.12 137 ALA A N 1
ATOM 1081 C CA . ALA A 1 137 ? 18.479 -8.690 -27.980 1.00 66.12 137 ALA A CA 1
ATOM 1082 C C . ALA A 1 137 ? 18.051 -7.645 -26.926 1.00 66.12 137 ALA A C 1
ATOM 1084 O O . ALA A 1 137 ? 17.790 -8.006 -25.773 1.00 66.12 137 ALA A O 1
ATOM 1085 N N . GLU A 1 138 ? 17.928 -6.366 -27.302 1.00 61.91 138 GLU A N 1
ATOM 1086 C CA . GLU A 1 138 ? 17.523 -5.279 -26.389 1.00 61.91 138 GLU A CA 1
ATOM 1087 C C . GLU A 1 138 ? 16.014 -5.226 -26.111 1.00 61.91 138 GLU A C 1
ATOM 1089 O O . GLU A 1 138 ? 15.573 -4.695 -25.084 1.00 61.91 138 GLU A O 1
ATOM 1094 N N . GLU A 1 139 ? 15.196 -5.824 -26.975 1.00 66.75 139 GLU A N 1
ATOM 1095 C CA . GLU A 1 139 ? 13.755 -5.891 -26.753 1.00 66.75 139 GLU A CA 1
ATOM 1096 C C . GLU A 1 139 ? 13.385 -6.845 -25.591 1.00 66.75 139 GLU A C 1
ATOM 1098 O O . GLU A 1 139 ? 12.366 -6.671 -24.909 1.00 66.75 139 GLU A O 1
ATOM 1103 N N . SER A 1 140 ? 14.260 -7.805 -25.271 1.00 82.38 140 SER A N 1
ATOM 1104 C CA . SER A 1 140 ? 14.031 -8.816 -24.231 1.00 82.38 140 SER A CA 1
ATOM 1105 C C . SER A 1 140 ? 13.994 -8.242 -22.795 1.00 82.38 140 SER A C 1
ATOM 1107 O O . SER A 1 140 ? 13.025 -8.523 -22.075 1.00 82.38 140 SER A O 1
ATOM 1109 N N . PRO A 1 141 ? 14.936 -7.383 -22.339 1.00 88.25 141 PRO A N 1
ATOM 1110 C CA . PRO A 1 141 ? 14.871 -6.762 -21.009 1.00 88.25 141 PRO A CA 1
ATOM 1111 C C . PRO A 1 141 ? 13.651 -5.860 -20.788 1.00 88.25 141 PRO A C 1
ATOM 1113 O O . PRO A 1 141 ? 13.009 -5.946 -19.736 1.00 88.25 141 PRO A O 1
ATOM 1116 N N . ARG A 1 142 ? 13.288 -5.026 -21.776 1.00 85.75 142 ARG A N 1
ATOM 1117 C CA . ARG A 1 142 ? 12.128 -4.121 -21.675 1.00 85.75 142 ARG A CA 1
ATOM 1118 C C . ARG A 1 142 ? 10.825 -4.910 -21.566 1.00 85.75 142 ARG A C 1
ATOM 1120 O O . ARG A 1 142 ? 10.025 -4.656 -20.662 1.00 85.75 142 ARG A O 1
ATOM 1127 N N . ARG A 1 143 ? 10.639 -5.934 -22.410 1.00 89.56 143 ARG A N 1
ATOM 1128 C CA . ARG A 1 143 ? 9.474 -6.834 -22.339 1.00 89.56 143 ARG A CA 1
ATOM 1129 C C . ARG A 1 143 ? 9.393 -7.563 -20.995 1.00 89.56 143 ARG A C 1
ATOM 1131 O O . ARG A 1 143 ? 8.324 -7.585 -20.382 1.00 89.56 143 ARG A O 1
ATOM 1138 N N . ARG A 1 144 ? 10.516 -8.087 -20.484 1.00 91.12 144 ARG A N 1
ATOM 1139 C CA . ARG A 1 144 ? 10.582 -8.731 -19.155 1.00 91.12 144 ARG A CA 1
ATOM 1140 C C . ARG A 1 144 ? 10.182 -7.772 -18.036 1.00 91.12 144 ARG A C 1
ATOM 1142 O O . ARG A 1 144 ? 9.360 -8.137 -17.195 1.00 91.12 144 ARG A O 1
ATOM 1149 N N . ARG A 1 145 ? 10.707 -6.543 -18.037 1.00 91.50 145 ARG A N 1
ATOM 1150 C CA . ARG A 1 145 ? 10.355 -5.512 -17.048 1.00 91.50 145 ARG A CA 1
ATOM 1151 C C . ARG A 1 145 ? 8.866 -5.180 -17.093 1.00 91.50 145 ARG A C 1
ATOM 1153 O O . ARG A 1 145 ? 8.217 -5.212 -16.053 1.00 91.50 145 ARG A O 1
ATOM 1160 N N . ARG A 1 146 ? 8.301 -4.946 -18.284 1.00 92.94 146 ARG A N 1
ATOM 1161 C CA . ARG A 1 146 ? 6.861 -4.677 -18.458 1.00 92.94 146 ARG A CA 1
ATOM 1162 C C . ARG A 1 146 ? 6.000 -5.824 -17.937 1.00 92.94 146 ARG A C 1
ATOM 1164 O O . ARG A 1 146 ? 5.027 -5.583 -17.224 1.00 92.94 146 ARG A O 1
ATOM 1171 N N . SER A 1 147 ? 6.373 -7.065 -18.248 1.00 93.81 147 SER A N 1
ATOM 1172 C CA . SER A 1 147 ? 5.680 -8.254 -17.744 1.00 93.81 147 SER A CA 1
ATOM 1173 C C . SER A 1 147 ? 5.718 -8.326 -16.214 1.00 93.81 147 SER A C 1
ATOM 1175 O O . SER A 1 147 ? 4.689 -8.570 -15.586 1.00 93.81 147 SER A O 1
ATOM 1177 N N . ARG A 1 148 ? 6.877 -8.050 -15.600 1.00 95.31 148 ARG A N 1
ATOM 1178 C CA . ARG A 1 148 ? 7.029 -8.009 -14.136 1.00 95.31 148 ARG A CA 1
ATOM 1179 C C . ARG A 1 148 ? 6.203 -6.896 -13.498 1.00 95.31 148 ARG A C 1
ATOM 1181 O O . ARG A 1 148 ? 5.484 -7.168 -12.543 1.00 95.31 148 ARG A O 1
ATOM 1188 N N . CYS A 1 149 ? 6.226 -5.681 -14.050 1.00 95.50 149 CYS A N 1
ATOM 1189 C CA . CYS A 1 149 ? 5.376 -4.583 -13.582 1.00 95.50 149 CYS A CA 1
ATOM 1190 C C . CYS A 1 149 ? 3.896 -4.979 -13.593 1.00 95.50 149 CYS A C 1
ATOM 1192 O O . CYS A 1 149 ? 3.206 -4.787 -12.595 1.00 95.50 149 CYS A O 1
ATOM 1194 N N . LYS A 1 150 ? 3.407 -5.571 -14.693 1.00 95.69 150 LYS A N 1
ATOM 1195 C CA . LYS A 1 150 ? 2.014 -6.032 -14.801 1.00 95.69 150 LYS A CA 1
ATOM 1196 C C . LYS A 1 150 ? 1.676 -7.086 -13.744 1.00 95.69 150 LYS A C 1
ATOM 1198 O O . LYS A 1 150 ? 0.638 -6.967 -13.096 1.00 95.69 150 LYS A O 1
ATOM 1203 N N . ALA A 1 151 ? 2.555 -8.068 -13.539 1.00 95.56 151 ALA A N 1
ATOM 1204 C CA . ALA A 1 151 ? 2.367 -9.110 -12.531 1.00 95.56 151 ALA A CA 1
ATOM 1205 C C . ALA A 1 151 ? 2.320 -8.533 -11.105 1.00 95.56 151 ALA A C 1
ATOM 1207 O O . ALA A 1 151 ? 1.410 -8.846 -10.341 1.00 95.56 151 ALA A O 1
ATOM 1208 N N . VAL A 1 152 ? 3.246 -7.632 -10.763 1.00 96.25 152 VAL A N 1
ATOM 1209 C CA . VAL A 1 152 ? 3.288 -6.987 -9.442 1.00 96.25 152 VAL A CA 1
ATOM 1210 C C . VAL A 1 152 ? 2.082 -6.072 -9.228 1.00 96.25 152 VAL A C 1
ATOM 1212 O O . VAL A 1 152 ? 1.488 -6.103 -8.157 1.00 96.25 152 VAL A O 1
ATOM 1215 N N . ILE A 1 153 ? 1.643 -5.315 -10.240 1.00 96.19 153 ILE A N 1
ATOM 1216 C CA . ILE A 1 153 ? 0.404 -4.525 -10.153 1.00 96.19 153 ILE A CA 1
ATOM 1217 C C . ILE A 1 153 ? -0.803 -5.432 -9.889 1.00 96.19 153 ILE A C 1
ATOM 1219 O O . ILE A 1 153 ? -1.659 -5.083 -9.078 1.00 96.19 153 ILE A O 1
ATOM 1223 N N . ALA A 1 154 ? -0.899 -6.574 -10.575 1.00 96.31 154 ALA A N 1
ATOM 1224 C CA . ALA A 1 154 ? -1.997 -7.515 -10.374 1.00 96.31 154 ALA A CA 1
ATOM 1225 C C . ALA A 1 154 ? -2.007 -8.080 -8.945 1.00 96.31 154 ALA A C 1
ATOM 1227 O O . ALA A 1 154 ? -3.072 -8.137 -8.330 1.00 96.31 154 ALA A O 1
ATOM 1228 N N . LEU A 1 155 ? -0.831 -8.417 -8.404 1.00 96.38 155 LEU A N 1
ATOM 1229 C CA . LEU A 1 155 ? -0.674 -8.851 -7.0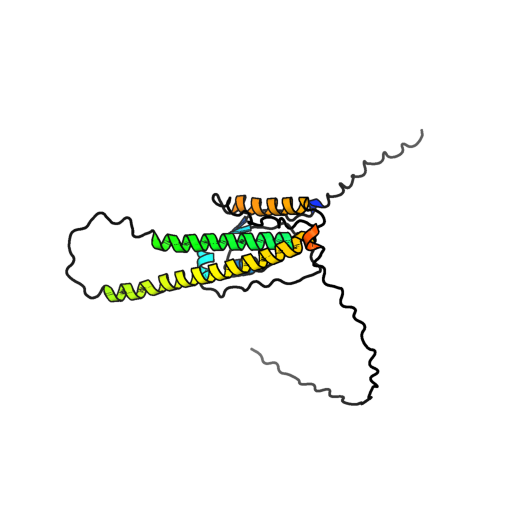17 1.00 96.38 155 LEU A CA 1
ATOM 1230 C C . LEU A 1 155 ? -1.093 -7.753 -6.031 1.00 96.38 155 LEU A C 1
ATOM 1232 O O . LEU A 1 155 ? -1.971 -7.981 -5.211 1.00 96.38 155 LEU A O 1
ATOM 1236 N N . LEU A 1 156 ? -0.546 -6.540 -6.159 1.00 96.06 156 LEU A N 1
ATOM 1237 C CA . LEU A 1 156 ? -0.867 -5.431 -5.254 1.00 96.06 156 LEU A CA 1
ATOM 1238 C C . LEU A 1 156 ? -2.361 -5.076 -5.284 1.00 96.06 156 LEU A C 1
ATOM 1240 O O . LEU A 1 156 ? -2.931 -4.751 -4.252 1.00 96.06 156 LEU A O 1
ATOM 1244 N N . LYS A 1 157 ? -3.023 -5.171 -6.446 1.00 95.81 157 LYS A N 1
ATOM 1245 C CA . LYS A 1 157 ? -4.482 -4.989 -6.547 1.00 95.81 157 LYS A CA 1
ATOM 1246 C C . LYS A 1 157 ? -5.267 -6.067 -5.807 1.00 95.81 157 LYS A C 1
ATOM 1248 O O . LYS A 1 157 ? -6.342 -5.776 -5.294 1.00 95.81 157 LYS A O 1
ATOM 1253 N N . ARG A 1 158 ? -4.783 -7.312 -5.810 1.00 96.31 158 ARG A N 1
ATOM 1254 C CA . ARG A 1 158 ? -5.386 -8.386 -5.018 1.00 96.31 158 ARG A CA 1
ATOM 1255 C C . ARG A 1 158 ? -5.234 -8.079 -3.533 1.00 96.31 158 ARG A C 1
ATOM 1257 O O . ARG A 1 158 ? -6.251 -8.026 -2.861 1.00 96.31 158 ARG A O 1
ATOM 1264 N N . ASP A 1 159 ? -4.021 -7.770 -3.083 1.00 96.56 159 ASP A N 1
ATOM 1265 C CA . ASP A 1 159 ? -3.768 -7.417 -1.686 1.00 96.56 159 ASP A CA 1
ATOM 1266 C C . ASP A 1 159 ? -4.624 -6.233 -1.212 1.00 96.56 159 ASP A C 1
ATOM 1268 O O . ASP A 1 159 ? -5.117 -6.238 -0.093 1.00 96.56 159 ASP A O 1
ATOM 1272 N N . VAL A 1 160 ? -4.799 -5.205 -2.053 1.00 95.69 160 VAL A N 1
ATOM 1273 C CA . VAL A 1 160 ? -5.665 -4.057 -1.742 1.00 95.69 160 VAL A CA 1
ATOM 1274 C C . VAL A 1 160 ? -7.094 -4.512 -1.469 1.00 95.69 160 VAL A C 1
ATOM 1276 O O . VAL A 1 160 ? -7.670 -4.082 -0.479 1.00 95.69 160 VAL A O 1
ATOM 1279 N N . ARG A 1 161 ? -7.649 -5.407 -2.295 1.00 95.06 161 ARG A N 1
ATOM 1280 C CA . ARG A 1 161 ? -8.994 -5.951 -2.062 1.00 95.06 161 ARG A CA 1
ATOM 1281 C C . ARG A 1 161 ? -9.056 -6.764 -0.775 1.00 95.06 161 ARG A C 1
ATOM 1283 O O . ARG A 1 161 ? -10.011 -6.613 -0.026 1.00 95.06 161 ARG A O 1
ATOM 1290 N N . ASP A 1 162 ? -8.045 -7.587 -0.512 1.00 94.62 162 ASP A N 1
ATOM 1291 C CA . ASP A 1 162 ? -7.987 -8.410 0.700 1.00 94.62 162 ASP A CA 1
ATOM 1292 C C . ASP A 1 162 ? -7.936 -7.516 1.962 1.00 94.62 162 ASP A C 1
ATOM 1294 O O . ASP A 1 162 ? -8.663 -7.754 2.925 1.00 94.62 162 ASP A O 1
ATOM 1298 N N . LEU A 1 163 ? -7.163 -6.423 1.929 1.00 94.94 163 LEU A N 1
ATOM 1299 C CA . LEU A 1 163 ? -7.124 -5.410 2.992 1.00 94.94 163 LEU A CA 1
ATOM 1300 C C . LEU A 1 163 ? -8.431 -4.611 3.114 1.00 94.94 163 LEU A C 1
ATOM 1302 O O . LEU A 1 163 ? -8.857 -4.309 4.225 1.00 94.94 163 LEU A O 1
ATOM 1306 N N . GLU A 1 164 ? -9.064 -4.247 1.995 1.00 93.00 164 GLU A N 1
ATOM 1307 C CA . GLU A 1 164 ? -10.353 -3.541 1.973 1.00 93.00 164 GLU A CA 1
ATOM 1308 C C . GLU A 1 164 ? -11.475 -4.403 2.575 1.00 93.00 164 GLU A C 1
ATOM 1310 O O . GLU A 1 164 ? -12.309 -3.887 3.318 1.00 93.00 164 GLU A O 1
ATOM 1315 N N . VAL A 1 165 ? -11.479 -5.714 2.312 1.00 91.75 165 VAL A N 1
ATOM 1316 C CA . VAL A 1 165 ? -12.424 -6.664 2.924 1.00 91.75 165 VAL A CA 1
ATOM 1317 C C . VAL A 1 165 ? -12.222 -6.731 4.438 1.00 91.75 165 VAL A C 1
ATOM 1319 O O . VAL A 1 165 ? -13.194 -6.599 5.183 1.00 91.75 165 VAL A O 1
ATOM 1322 N N . GLU A 1 166 ? -10.976 -6.868 4.898 1.00 92.62 166 GLU A N 1
ATOM 1323 C CA . GLU A 1 166 ? -10.658 -6.893 6.333 1.00 92.62 166 GLU A CA 1
ATOM 1324 C C . GLU A 1 166 ? -11.023 -5.564 7.018 1.00 92.62 166 GLU A C 1
ATOM 1326 O O . GLU A 1 166 ? -11.530 -5.534 8.139 1.00 92.62 166 GLU A O 1
ATOM 1331 N N . TYR A 1 167 ? -10.832 -4.445 6.315 1.00 91.00 167 TYR A N 1
ATOM 1332 C CA . TYR A 1 167 ? -11.231 -3.120 6.782 1.00 91.00 167 TYR A CA 1
ATOM 1333 C C . TYR A 1 167 ? -12.749 -3.016 6.957 1.00 91.00 167 TYR A C 1
ATOM 1335 O O . TYR A 1 167 ? -13.214 -2.547 7.993 1.00 91.00 167 TYR A O 1
ATOM 1343 N N . ILE A 1 168 ? -13.535 -3.475 5.977 1.00 88.69 168 ILE A N 1
ATOM 1344 C CA . ILE A 1 168 ? -15.003 -3.474 6.071 1.00 88.69 168 ILE A CA 1
ATOM 1345 C C . ILE A 1 168 ? -15.466 -4.349 7.239 1.00 88.69 168 ILE A C 1
ATOM 1347 O O . ILE A 1 168 ? -16.382 -3.955 7.958 1.00 88.69 168 ILE A O 1
ATOM 1351 N N . PHE A 1 169 ? -14.824 -5.502 7.447 1.00 87.88 169 PHE A N 1
ATOM 1352 C CA . PHE A 1 169 ? -15.137 -6.405 8.552 1.00 87.88 169 PHE A CA 1
ATOM 1353 C C . PHE A 1 169 ? -14.985 -5.706 9.912 1.00 87.88 169 PHE A C 1
ATOM 1355 O O . PHE A 1 169 ? -15.927 -5.677 10.700 1.00 87.88 169 PHE A O 1
ATOM 1362 N N . HIS A 1 170 ? -13.847 -5.051 10.149 1.00 86.12 170 HIS A N 1
ATOM 1363 C CA . HIS A 1 170 ? -13.562 -4.380 11.421 1.00 86.12 170 HIS A CA 1
ATOM 1364 C C . HIS A 1 170 ? -14.214 -3.002 11.589 1.00 86.12 170 HIS A C 1
ATOM 1366 O O . HIS A 1 170 ? -14.315 -2.501 12.711 1.00 86.12 170 HIS A O 1
ATOM 1372 N N . TRP A 1 171 ? -14.698 -2.384 10.509 1.00 82.81 171 TRP A N 1
ATOM 1373 C CA . TRP A 1 171 ? -15.391 -1.095 10.570 1.00 82.81 171 TRP A CA 1
ATOM 1374 C C . TRP A 1 171 ? -16.632 -1.134 11.476 1.00 82.81 171 TRP A C 1
ATOM 1376 O O . TRP A 1 171 ? -16.941 -0.146 12.143 1.00 82.81 171 TRP A O 1
ATOM 1386 N N . PHE A 1 172 ? -17.330 -2.272 11.538 1.00 78.56 172 PHE A N 1
ATOM 1387 C CA . PHE A 1 172 ? -18.541 -2.432 12.352 1.00 78.56 172 PHE A CA 1
ATOM 1388 C C . PHE A 1 172 ? -18.272 -2.668 13.842 1.00 78.56 172 PHE A C 1
ATOM 1390 O O . PHE A 1 172 ? -19.156 -2.401 14.659 1.00 78.56 172 PHE A O 1
ATOM 1397 N N . ASP A 1 173 ? -17.071 -3.121 14.203 1.00 75.19 173 ASP A N 1
ATOM 1398 C CA . ASP A 1 173 ? -16.699 -3.441 15.588 1.00 75.19 173 ASP A CA 1
ATOM 1399 C C . ASP A 1 173 ? -16.451 -2.187 16.442 1.00 75.19 173 ASP A C 1
ATOM 1401 O O . ASP A 1 173 ? -16.326 -2.257 17.668 1.00 75.19 173 ASP A O 1
ATOM 1405 N N . LEU A 1 174 ? -16.364 -1.014 15.812 1.00 71.75 174 LEU A N 1
ATOM 1406 C CA . LEU A 1 174 ? -15.988 0.219 16.486 1.00 71.75 174 LEU A CA 1
ATOM 1407 C C . LEU A 1 174 ? -17.187 0.981 17.041 1.00 71.75 174 LEU A C 1
ATOM 1409 O O . LEU A 1 174 ? -18.197 1.220 16.380 1.00 71.75 174 LEU A O 1
ATOM 1413 N N . ARG A 1 175 ? -17.036 1.422 18.295 1.00 69.31 175 ARG A N 1
ATOM 1414 C CA . ARG A 1 175 ? -18.081 2.128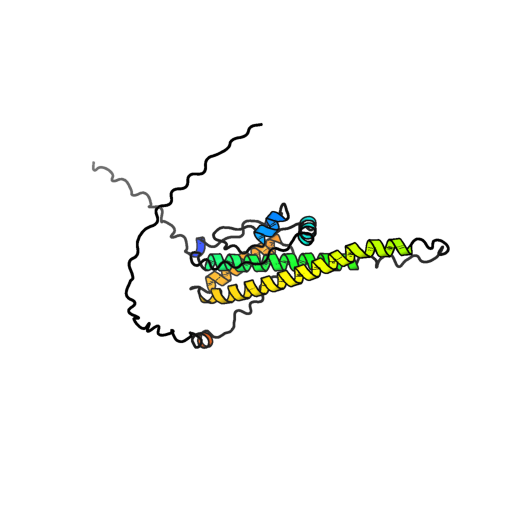 19.049 1.00 69.31 175 ARG A CA 1
ATOM 1415 C C . ARG A 1 175 ? -18.361 3.548 18.539 1.00 69.31 175 ARG A C 1
ATOM 1417 O O . ARG A 1 175 ? -19.425 4.074 18.847 1.00 69.31 175 ARG A O 1
ATOM 1424 N N . SER A 1 176 ? -17.452 4.163 17.772 1.00 73.50 176 SER A N 1
ATOM 1425 C CA . SER A 1 176 ? -17.611 5.531 17.251 1.00 73.50 176 SER A CA 1
ATOM 1426 C C . SER A 1 176 ? -17.250 5.637 15.766 1.00 73.50 176 SER A C 1
ATOM 1428 O O . SER A 1 176 ? -16.089 5.502 15.379 1.00 73.50 176 SER A O 1
ATOM 1430 N N . ALA A 1 177 ? -18.251 5.933 14.933 1.00 77.38 177 ALA A N 1
ATOM 1431 C CA . ALA A 1 177 ? -18.059 6.243 13.515 1.00 77.38 177 ALA A CA 1
ATOM 1432 C C . ALA A 1 177 ? -17.269 7.549 13.305 1.00 77.38 177 ALA A C 1
ATOM 1434 O O . ALA A 1 177 ? -16.524 7.678 12.332 1.00 77.38 177 ALA A O 1
ATOM 1435 N N . GLU A 1 178 ? -17.395 8.504 14.231 1.00 80.94 178 GLU A N 1
ATOM 1436 C CA . GLU A 1 178 ? -16.668 9.777 14.191 1.00 80.94 178 GLU A CA 1
ATOM 1437 C C . GLU A 1 178 ? -15.166 9.552 14.342 1.00 80.94 178 GLU A C 1
ATOM 1439 O O . GLU A 1 178 ? -14.377 10.087 13.562 1.00 80.94 178 GLU A O 1
ATOM 1444 N N . TYR A 1 179 ? -14.778 8.691 15.289 1.00 81.62 179 TYR A N 1
ATOM 1445 C CA . TYR A 1 179 ? -13.382 8.319 15.489 1.00 81.62 179 TYR A CA 1
ATOM 1446 C C . TYR A 1 179 ? -12.758 7.778 14.211 1.00 81.62 179 TYR A C 1
ATOM 1448 O O . TYR A 1 179 ? -11.689 8.213 13.794 1.00 81.62 179 TYR A O 1
ATOM 1456 N N . MET A 1 180 ? -13.459 6.850 13.566 1.00 83.75 180 MET A N 1
ATOM 1457 C CA . MET A 1 180 ? -12.973 6.214 12.355 1.00 83.75 180 MET A CA 1
ATOM 1458 C C . MET A 1 180 ? -12.887 7.156 11.170 1.00 83.75 180 MET A C 1
ATOM 1460 O O . MET A 1 180 ? -11.932 7.088 10.398 1.00 83.75 180 MET A O 1
ATOM 1464 N N . THR A 1 181 ? -13.859 8.053 11.042 1.00 86.19 181 THR A N 1
ATOM 1465 C CA . THR A 1 181 ? -13.834 9.095 10.016 1.00 86.19 181 THR A CA 1
ATOM 1466 C C . THR A 1 181 ? -12.611 9.989 10.198 1.00 86.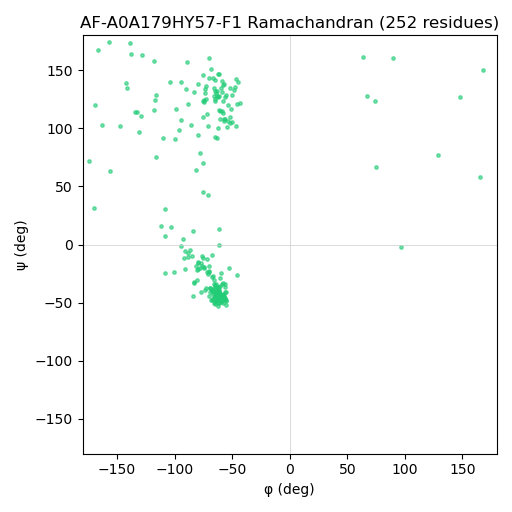19 181 THR A C 1
ATOM 1468 O O . THR A 1 181 ? -11.911 10.269 9.228 1.00 86.19 181 THR A O 1
ATOM 1471 N N . ARG A 1 182 ? -12.296 10.365 11.444 1.00 85.69 182 ARG A N 1
ATOM 1472 C CA . ARG A 1 182 ? -11.110 11.163 11.760 1.00 85.69 182 ARG A CA 1
ATOM 1473 C C . ARG A 1 182 ? -9.811 10.396 11.530 1.00 85.69 182 ARG A C 1
ATOM 1475 O O . ARG A 1 182 ? -8.927 10.921 10.872 1.00 85.69 182 ARG A O 1
ATOM 1482 N N . LEU A 1 183 ? -9.701 9.161 12.020 1.00 87.56 183 LEU A N 1
ATOM 1483 C CA . LEU A 1 183 ? -8.518 8.322 11.813 1.00 87.56 183 LEU A CA 1
ATOM 1484 C C . LEU A 1 183 ? -8.230 8.140 10.319 1.00 87.56 183 LEU A C 1
ATOM 1486 O O . LEU A 1 183 ? -7.092 8.284 9.883 1.00 87.56 183 LEU A O 1
ATOM 1490 N N . LYS A 1 184 ? -9.270 7.865 9.526 1.00 89.56 184 LYS A N 1
ATOM 1491 C CA . LYS A 1 184 ? -9.156 7.785 8.071 1.00 89.56 184 LYS A CA 1
ATOM 1492 C C . LYS A 1 184 ? -8.659 9.102 7.478 1.00 89.56 184 LYS A C 1
ATOM 1494 O O . LYS A 1 184 ? -7.697 9.067 6.720 1.00 89.56 184 LYS A O 1
ATOM 1499 N N . ALA A 1 185 ? -9.268 10.227 7.853 1.00 88.31 185 ALA A N 1
ATOM 1500 C CA . ALA A 1 185 ? -8.866 11.544 7.369 1.00 88.31 185 ALA A CA 1
ATOM 1501 C C . ALA A 1 185 ? -7.398 11.862 7.698 1.00 88.31 185 ALA A C 1
ATOM 1503 O O . ALA A 1 185 ? -6.670 12.283 6.813 1.00 88.31 185 ALA A O 1
ATOM 1504 N N . GLU A 1 186 ? -6.935 11.586 8.920 1.00 88.31 186 GLU A N 1
ATOM 1505 C CA . GLU A 1 186 ? -5.541 11.815 9.337 1.00 88.31 186 GLU A CA 1
ATOM 1506 C C . GLU A 1 186 ? -4.546 10.974 8.523 1.00 88.31 186 GLU A C 1
ATOM 1508 O O . GLU A 1 186 ? -3.496 11.462 8.095 1.00 88.31 186 GLU A O 1
ATOM 1513 N N . VAL A 1 187 ? -4.868 9.698 8.281 1.00 87.62 187 VAL A N 1
ATOM 1514 C CA . VAL A 1 187 ? -4.002 8.814 7.492 1.00 87.62 187 VAL A CA 1
ATOM 1515 C C . VAL A 1 187 ? -4.002 9.226 6.016 1.00 87.62 187 VAL A C 1
ATOM 1517 O O . VAL A 1 187 ? -2.929 9.298 5.414 1.00 87.62 187 VAL A O 1
ATOM 1520 N N . GLU A 1 188 ? -5.168 9.521 5.435 1.00 88.62 188 GLU A N 1
ATOM 1521 C CA . GLU A 1 188 ? -5.294 9.997 4.049 1.00 88.62 188 GLU A CA 1
ATOM 1522 C C . GLU A 1 188 ? -4.583 11.347 3.855 1.00 88.62 188 GLU A C 1
ATOM 1524 O O . GLU A 1 188 ? -3.776 11.480 2.934 1.00 88.62 188 GLU A O 1
ATOM 1529 N N . GLU A 1 189 ? -4.773 12.308 4.765 1.00 87.75 189 GLU A N 1
ATOM 1530 C CA . GLU A 1 189 ? -4.121 13.621 4.713 1.00 87.75 189 GLU A CA 1
ATOM 1531 C C . GLU A 1 189 ? -2.597 13.497 4.826 1.00 87.75 189 GLU A C 1
ATOM 1533 O O . GLU A 1 189 ? -1.861 14.176 4.106 1.00 87.75 189 GLU A O 1
ATOM 1538 N N . GLY A 1 190 ? -2.094 12.599 5.680 1.00 86.94 190 GLY A N 1
ATOM 1539 C CA . GLY A 1 190 ? -0.665 12.298 5.743 1.00 86.94 190 GLY A CA 1
ATOM 1540 C C . GLY A 1 190 ? -0.113 11.864 4.380 1.00 86.94 190 GLY A C 1
ATOM 1541 O O . GLY A 1 190 ? 0.921 12.368 3.931 1.00 86.94 190 GLY A O 1
ATOM 1542 N N . TRP A 1 191 ? -0.817 10.961 3.693 1.00 89.50 191 TRP A N 1
ATOM 1543 C CA . TRP A 1 191 ? -0.434 10.499 2.357 1.00 89.50 191 TRP A CA 1
ATOM 1544 C C . TRP A 1 191 ? -0.527 11.603 1.308 1.00 89.50 191 TRP A C 1
ATOM 1546 O O . TRP A 1 191 ? 0.395 11.734 0.501 1.00 89.50 191 TRP A O 1
ATOM 1556 N N . ASP A 1 192 ? -1.565 12.433 1.343 1.00 85.81 192 ASP A N 1
ATOM 1557 C CA . ASP A 1 192 ? -1.706 13.574 0.437 1.00 85.81 192 ASP A CA 1
ATOM 1558 C C . ASP A 1 192 ? -0.581 14.597 0.617 1.00 85.81 192 ASP A C 1
ATOM 1560 O O . ASP A 1 192 ? 0.016 15.050 -0.365 1.00 85.81 192 ASP A O 1
ATOM 1564 N N . ARG A 1 193 ? -0.227 14.903 1.870 1.00 86.12 193 ARG A N 1
ATOM 1565 C CA . ARG A 1 193 ? 0.837 15.854 2.216 1.00 86.12 193 ARG A CA 1
ATOM 1566 C C . ARG A 1 193 ? 2.202 15.411 1.697 1.00 86.12 193 ARG A C 1
ATOM 1568 O O . ARG A 1 193 ? 3.006 16.251 1.296 1.00 86.12 193 ARG A O 1
ATOM 1575 N N . HIS A 1 194 ? 2.480 14.108 1.713 1.00 85.25 194 HIS A N 1
ATOM 1576 C CA . HIS A 1 194 ? 3.827 13.594 1.472 1.00 85.25 194 HIS A CA 1
ATOM 1577 C C . HIS A 1 194 ? 4.037 12.882 0.127 1.00 85.25 194 HIS A C 1
ATOM 1579 O O . HIS A 1 194 ? 5.164 12.853 -0.363 1.00 85.25 194 HIS A O 1
ATOM 1585 N N . ALA A 1 195 ? 2.997 12.327 -0.499 1.00 81.88 195 ALA A N 1
ATOM 1586 C CA . ALA A 1 195 ? 3.119 11.627 -1.785 1.00 81.88 195 ALA A CA 1
ATOM 1587 C C . ALA A 1 195 ? 3.011 12.556 -3.015 1.00 81.88 195 ALA A C 1
ATOM 1589 O O . ALA A 1 195 ? 3.210 12.099 -4.144 1.00 81.88 195 ALA A O 1
ATOM 1590 N N . GLY A 1 196 ? 2.736 13.848 -2.798 1.00 76.56 196 GLY A N 1
ATOM 1591 C CA . GLY A 1 196 ? 2.786 14.914 -3.802 1.00 76.56 196 GLY A CA 1
ATOM 1592 C C . GLY A 1 196 ? 1.477 15.164 -4.574 1.00 76.56 196 GLY A C 1
ATOM 1593 O O . GLY A 1 196 ? 0.599 14.300 -4.633 1.00 76.56 196 GLY A O 1
ATOM 1594 N N . PRO A 1 197 ? 1.329 16.347 -5.205 1.00 58.16 197 PRO A N 1
ATOM 1595 C CA . PRO A 1 197 ? 0.116 16.750 -5.919 1.00 58.16 197 PRO A CA 1
ATOM 1596 C C . PRO A 1 197 ? -0.249 15.768 -7.049 1.00 58.16 197 PRO A C 1
ATOM 1598 O O . PRO A 1 197 ? 0.599 15.240 -7.767 1.00 58.16 197 PRO A O 1
ATOM 1601 N N . GLY A 1 198 ? -1.541 15.456 -7.160 1.00 56.84 198 GLY A N 1
ATOM 1602 C CA . GLY A 1 198 ? -2.061 14.294 -7.902 1.00 56.84 198 GLY A CA 1
ATOM 1603 C C . GLY A 1 198 ? -2.338 13.078 -7.008 1.00 56.84 198 GLY A C 1
ATOM 1604 O O . GLY A 1 198 ? -2.809 12.050 -7.490 1.00 56.84 198 GLY A O 1
ATOM 1605 N N . ALA A 1 199 ? -2.041 13.206 -5.714 1.00 51.59 199 ALA A N 1
ATOM 1606 C CA . ALA A 1 199 ? -2.472 12.326 -4.640 1.00 51.59 199 ALA A CA 1
ATOM 1607 C C . ALA A 1 199 ? -3.973 12.429 -4.303 1.00 51.59 199 ALA A C 1
ATOM 1609 O O . ALA A 1 199 ? -4.558 11.426 -3.933 1.00 51.59 199 ALA A O 1
ATOM 1610 N N . GLY A 1 200 ? -4.643 13.557 -4.573 1.00 48.72 200 GLY A N 1
ATOM 1611 C CA . GLY A 1 200 ? -6.063 13.793 -4.228 1.00 48.72 200 GLY A CA 1
ATOM 1612 C C . GLY A 1 200 ? -7.116 12.852 -4.854 1.00 48.72 200 GLY A C 1
ATOM 1613 O O . GLY A 1 200 ? -8.307 13.141 -4.821 1.00 48.72 200 GLY A O 1
ATOM 1614 N N . MET A 1 201 ? -6.696 11.730 -5.440 1.00 52.81 201 MET A N 1
ATOM 1615 C CA . MET A 1 201 ? -7.521 10.600 -5.860 1.00 52.81 201 MET A CA 1
ATOM 1616 C C . MET A 1 201 ? -7.251 9.326 -5.022 1.00 52.81 201 MET A C 1
ATOM 1618 O O . MET A 1 201 ? -7.624 8.233 -5.447 1.00 52.81 201 MET A O 1
ATOM 1622 N N . TRP A 1 202 ? -6.589 9.433 -3.861 1.00 59.56 202 TRP A N 1
ATOM 1623 C CA . TRP A 1 202 ? -6.393 8.327 -2.909 1.00 59.56 202 TRP A CA 1
ATOM 1624 C C . TRP A 1 202 ? -7.573 8.119 -1.964 1.00 59.56 202 TRP A C 1
ATOM 1626 O O . TRP A 1 202 ? -7.433 7.382 -0.992 1.00 59.56 202 TRP A O 1
ATOM 1636 N N . THR A 1 203 ? -8.725 8.746 -2.216 1.00 60.50 203 THR A N 1
ATOM 1637 C CA . THR A 1 203 ? -9.906 8.460 -1.409 1.00 60.50 203 THR A CA 1
ATOM 1638 C C . THR A 1 203 ? -10.181 6.973 -1.522 1.00 60.50 203 THR A C 1
ATOM 1640 O O . THR A 1 203 ? -10.482 6.452 -2.603 1.00 60.50 203 THR A O 1
ATOM 1643 N N . MET A 1 204 ? -10.017 6.269 -0.400 1.00 55.59 204 MET A N 1
ATOM 1644 C CA . MET A 1 204 ? -10.388 4.871 -0.317 1.00 55.59 204 MET A CA 1
ATOM 1645 C C . MET A 1 204 ? -11.866 4.855 -0.700 1.00 55.59 204 MET A C 1
ATOM 1647 O O . MET A 1 204 ? -12.697 5.367 0.062 1.00 55.59 204 MET A O 1
ATOM 1651 N N . ARG A 1 205 ? -12.191 4.346 -1.904 1.00 58.09 205 ARG A N 1
ATOM 1652 C CA . ARG A 1 205 ? -13.565 4.239 -2.434 1.00 58.09 205 ARG A CA 1
ATOM 1653 C C . ARG A 1 205 ? -14.340 3.166 -1.677 1.00 58.09 205 ARG A C 1
ATOM 1655 O O . ARG A 1 205 ? -15.097 2.394 -2.249 1.00 58.09 205 ARG A O 1
ATOM 1662 N N . SER A 1 206 ? -14.183 3.132 -0.365 1.00 48.09 206 SER A N 1
ATOM 1663 C CA . SER A 1 206 ? -15.243 2.708 0.508 1.00 48.09 206 SER A CA 1
ATOM 1664 C C . SER A 1 206 ? -16.355 3.730 0.304 1.00 48.09 206 SER A C 1
ATOM 1666 O O . SER A 1 206 ? -16.411 4.751 0.988 1.00 48.09 206 SER A O 1
ATOM 1668 N N . ALA A 1 207 ? -17.268 3.440 -0.629 1.00 43.00 207 ALA A N 1
ATOM 1669 C CA . ALA A 1 207 ? -18.667 3.658 -0.314 1.00 43.00 207 ALA A CA 1
ATOM 1670 C C . ALA A 1 207 ? -18.813 3.028 1.069 1.00 43.00 207 ALA A C 1
ATOM 1672 O O . ALA A 1 207 ? -18.716 1.806 1.181 1.00 43.00 207 ALA A O 1
ATOM 1673 N N . ALA A 1 208 ? -18.849 3.844 2.132 1.00 45.50 208 ALA A N 1
ATOM 1674 C CA . ALA A 1 208 ? -19.229 3.338 3.442 1.00 45.50 208 ALA A CA 1
ATOM 1675 C C . ALA A 1 208 ? -20.434 2.448 3.155 1.00 45.50 208 ALA A C 1
ATOM 1677 O O . ALA A 1 208 ? -21.327 2.944 2.458 1.00 45.50 208 ALA A O 1
ATOM 1678 N N . PRO A 1 209 ? -20.401 1.148 3.495 1.00 48.31 209 PRO A N 1
ATOM 1679 C CA . PRO A 1 209 ? -21.469 0.258 3.100 1.00 48.31 209 PRO A CA 1
ATOM 1680 C C . PRO A 1 209 ? -22.757 0.937 3.545 1.00 48.31 209 PRO A C 1
ATOM 1682 O O . PRO A 1 209 ? -23.015 1.056 4.742 1.00 48.31 209 PRO A O 1
ATOM 1685 N N . VAL A 1 210 ? -23.557 1.426 2.588 1.00 47.19 210 VAL A N 1
ATOM 1686 C CA . VAL A 1 210 ? -24.921 1.911 2.838 1.00 47.19 210 VAL A CA 1
ATOM 1687 C C . VAL A 1 210 ? -25.779 0.665 3.037 1.00 47.19 210 VAL A C 1
ATOM 1689 O O . VAL A 1 210 ? -26.833 0.477 2.448 1.00 47.19 210 VAL A O 1
ATOM 1692 N N . VAL A 1 211 ? -25.268 -0.264 3.831 1.00 49.31 211 VAL A N 1
ATOM 1693 C CA . VAL A 1 211 ? -26.000 -1.383 4.350 1.00 49.31 211 VAL A CA 1
ATOM 1694 C C . VAL A 1 211 ? -26.618 -0.790 5.593 1.00 49.31 211 VAL A C 1
ATOM 1696 O O . VAL A 1 211 ? -25.936 -0.500 6.581 1.00 49.31 211 VAL A O 1
ATOM 1699 N N . LYS A 1 212 ? -27.911 -0.472 5.495 1.00 50.34 212 LYS A N 1
ATOM 1700 C CA . LYS A 1 212 ? -28.673 0.007 6.642 1.00 50.34 212 LYS A CA 1
ATOM 1701 C C . LYS A 1 212 ? -28.406 -0.985 7.768 1.00 50.34 212 LYS A C 1
ATOM 1703 O O . LYS A 1 212 ? -28.555 -2.185 7.579 1.00 50.34 212 LYS A O 1
ATOM 1708 N N . ARG A 1 213 ? -28.017 -0.487 8.944 1.00 50.94 213 ARG A N 1
ATOM 1709 C CA . ARG A 1 213 ? -27.677 -1.291 10.136 1.00 50.94 213 ARG A CA 1
ATOM 1710 C C . ARG A 1 213 ? -28.697 -2.412 10.430 1.00 50.94 213 ARG A C 1
ATOM 1712 O O . ARG A 1 213 ? -28.333 -3.417 11.023 1.00 50.94 213 ARG A O 1
ATOM 1719 N N . LYS A 1 214 ? -29.956 -2.242 9.997 1.00 53.50 214 LYS A N 1
ATOM 1720 C CA . LYS A 1 214 ? -31.042 -3.234 10.073 1.00 53.50 214 LYS A CA 1
ATOM 1721 C C . LYS A 1 214 ? -30.814 -4.506 9.244 1.00 53.50 214 LYS A C 1
ATOM 1723 O O . LYS A 1 214 ? -31.204 -5.568 9.712 1.00 53.50 214 LYS A O 1
ATOM 1728 N N . ASP A 1 215 ? -30.164 -4.427 8.087 1.00 56.00 215 ASP A N 1
ATOM 1729 C CA . ASP A 1 215 ? -30.053 -5.561 7.155 1.00 56.00 215 ASP A CA 1
ATOM 1730 C C . ASP A 1 215 ? -28.928 -6.541 7.550 1.00 56.00 215 ASP A C 1
ATOM 1732 O O . ASP A 1 215 ? -28.937 -7.699 7.147 1.00 56.00 215 ASP A O 1
ATOM 1736 N N . LEU A 1 216 ? -27.983 -6.109 8.397 1.00 53.00 216 LEU A N 1
ATOM 1737 C CA . LEU A 1 216 ? -26.862 -6.934 8.879 1.00 53.00 216 LEU A CA 1
ATOM 1738 C C . LEU A 1 216 ? -27.159 -7.687 10.184 1.00 53.00 216 LEU A C 1
ATOM 1740 O O . LEU A 1 216 ? -26.522 -8.700 10.462 1.00 53.00 216 LEU A O 1
ATOM 1744 N N . ILE A 1 217 ? -28.138 -7.242 10.979 1.00 54.34 217 ILE A N 1
ATOM 1745 C CA . ILE A 1 217 ? -28.502 -7.909 12.245 1.00 54.34 217 ILE A CA 1
ATOM 1746 C C . ILE A 1 217 ? -29.191 -9.265 11.982 1.00 54.34 217 ILE A C 1
ATOM 1748 O O . ILE A 1 217 ? -29.120 -10.160 12.821 1.00 54.34 217 ILE A O 1
ATOM 1752 N N . GLY A 1 218 ? -29.776 -9.461 10.794 1.00 50.84 218 GLY A N 1
ATOM 1753 C CA . GLY A 1 218 ? -30.384 -10.732 10.377 1.00 50.84 218 GLY A CA 1
ATOM 1754 C C . GLY A 1 218 ? -29.394 -11.831 9.965 1.00 50.84 218 GLY A C 1
ATOM 1755 O O . GLY A 1 218 ? -29.809 -12.971 9.794 1.00 50.84 218 GLY A O 1
ATOM 1756 N N . ALA A 1 219 ? -28.099 -11.520 9.823 1.00 48.31 219 ALA A N 1
ATOM 1757 C CA . ALA A 1 219 ? -27.069 -12.474 9.396 1.00 48.31 219 ALA A CA 1
ATOM 1758 C C . ALA A 1 219 ? -26.187 -12.986 10.552 1.00 48.31 219 ALA A C 1
ATOM 1760 O O . ALA A 1 219 ? -25.131 -13.577 10.322 1.00 48.31 219 ALA A O 1
ATOM 1761 N N . ARG A 1 220 ? -26.603 -12.780 11.810 1.00 45.34 220 ARG A N 1
ATOM 1762 C CA . ARG A 1 220 ? -25.992 -13.477 12.946 1.00 45.34 220 ARG A CA 1
ATOM 1763 C C . ARG A 1 220 ? -26.416 -14.944 12.859 1.00 45.34 220 ARG A C 1
ATOM 1765 O O . ARG A 1 220 ? -27.557 -15.272 13.167 1.00 45.34 220 ARG A O 1
ATOM 1772 N N . ALA A 1 221 ? -25.507 -15.791 12.376 1.00 50.50 221 ALA A N 1
ATOM 1773 C CA . ALA A 1 221 ? -25.682 -17.237 12.305 1.00 50.50 221 ALA A CA 1
ATOM 1774 C C . ALA A 1 221 ? -26.272 -17.782 13.623 1.00 50.50 221 ALA A C 1
ATOM 1776 O O . ALA A 1 221 ? -25.872 -17.303 14.694 1.00 50.50 221 ALA A O 1
ATOM 1777 N N . PRO A 1 222 ? -27.206 -18.752 13.573 1.00 46.22 222 PRO A N 1
ATOM 1778 C CA . PRO A 1 222 ? -27.704 -19.389 14.782 1.00 46.22 222 PRO A CA 1
ATOM 1779 C C . PRO A 1 222 ? -26.506 -19.962 15.535 1.00 46.22 222 PRO A C 1
ATOM 1781 O O . PRO A 1 222 ? -25.667 -20.652 14.952 1.00 46.22 222 PRO A O 1
ATOM 1784 N N . ALA A 1 223 ? -26.394 -19.603 16.813 1.00 48.84 223 ALA A N 1
ATOM 1785 C CA . ALA A 1 223 ? -25.425 -20.199 17.711 1.00 48.84 223 ALA A CA 1
ATOM 1786 C C . ALA A 1 223 ? -25.581 -21.719 17.604 1.00 48.84 223 ALA A C 1
ATOM 1788 O O . ALA A 1 223 ? -26.657 -22.249 17.870 1.00 48.84 223 ALA A O 1
ATOM 1789 N N . ALA A 1 224 ? -24.532 -22.389 17.130 1.00 48.44 224 ALA A N 1
ATOM 1790 C CA . ALA A 1 224 ? -24.469 -23.835 17.130 1.00 48.44 224 ALA A CA 1
ATOM 1791 C C . ALA A 1 224 ? -24.570 -24.287 18.587 1.00 48.44 224 ALA A C 1
ATOM 1793 O O . ALA A 1 224 ? -23.656 -24.061 19.382 1.00 48.44 224 ALA A O 1
ATOM 1794 N N . ASP A 1 225 ? -25.719 -24.857 18.918 1.00 47.38 225 ASP A N 1
ATOM 1795 C CA . ASP A 1 225 ? -26.009 -25.511 20.178 1.00 47.38 225 ASP A CA 1
ATOM 1796 C C . ASP A 1 225 ? -25.089 -26.737 20.276 1.00 47.38 225 ASP A C 1
ATOM 1798 O O . ASP A 1 225 ? -25.352 -27.795 19.704 1.00 47.38 225 ASP A O 1
ATOM 1802 N N . GLN A 1 226 ? -23.921 -26.558 20.898 1.00 47.28 226 GLN A N 1
ATOM 1803 C CA . GLN A 1 226 ? -22.999 -27.649 21.198 1.00 47.28 226 GLN A CA 1
ATOM 1804 C C . GLN A 1 226 ? -23.521 -28.407 22.418 1.00 47.28 226 GLN A C 1
ATOM 1806 O O . GLN A 1 226 ? -23.028 -28.254 23.533 1.00 47.28 226 GLN A O 1
ATOM 1811 N N . THR A 1 227 ? -24.512 -29.263 22.194 1.00 50.31 227 THR A N 1
ATOM 1812 C CA . THR A 1 227 ? -24.748 -30.417 23.060 1.00 50.31 227 THR A CA 1
ATOM 1813 C C . THR A 1 227 ? -23.747 -31.501 22.661 1.00 50.31 227 THR A C 1
ATOM 1815 O O . THR A 1 227 ? -23.937 -32.248 21.704 1.00 50.31 227 THR A O 1
ATOM 1818 N N . ALA A 1 228 ? -22.611 -31.542 23.358 1.00 52.19 228 ALA A N 1
ATOM 1819 C CA . ALA A 1 228 ? -21.650 -32.631 23.224 1.00 52.19 228 ALA A CA 1
ATOM 1820 C C . ALA A 1 228 ? -22.198 -33.893 23.921 1.00 52.19 228 ALA A C 1
ATOM 1822 O O . ALA A 1 228 ? -22.609 -33.803 25.080 1.00 52.19 228 ALA A O 1
ATOM 1823 N N . PRO A 1 229 ? -22.195 -35.071 23.273 1.00 58.84 229 PRO A N 1
ATOM 1824 C CA . PRO A 1 229 ? -22.481 -36.321 23.957 1.00 58.84 229 PRO A CA 1
ATOM 1825 C C . PRO A 1 229 ? -21.279 -36.716 24.822 1.00 58.84 229 PRO A C 1
ATOM 1827 O O . PRO A 1 229 ? -20.151 -36.833 24.342 1.00 58.84 229 PRO A O 1
ATOM 1830 N N . THR A 1 230 ? -21.535 -36.923 26.111 1.00 54.22 230 THR A N 1
ATOM 1831 C CA . THR A 1 230 ? -20.610 -37.539 27.063 1.00 54.22 230 THR A CA 1
ATOM 1832 C C . THR A 1 230 ? -20.326 -38.972 26.609 1.00 54.22 230 THR A C 1
ATOM 1834 O O . THR A 1 230 ? -21.148 -39.864 26.798 1.00 54.22 230 THR A O 1
ATOM 1837 N N . ALA A 1 231 ? -19.180 -39.183 25.964 1.00 55.91 231 ALA A N 1
ATOM 1838 C CA . ALA A 1 231 ? -18.661 -40.510 25.671 1.00 55.91 231 ALA A CA 1
ATOM 1839 C C . ALA A 1 231 ? -17.689 -40.909 26.783 1.00 55.91 231 ALA A C 1
ATOM 1841 O O . ALA A 1 231 ? -16.583 -40.381 26.890 1.00 55.91 231 ALA A O 1
ATOM 1842 N N . ASP A 1 232 ? -18.157 -41.831 27.614 1.00 61.03 232 ASP A N 1
ATOM 1843 C CA . ASP A 1 232 ? -17.378 -42.611 28.564 1.00 61.03 232 ASP A CA 1
ATOM 1844 C C . ASP A 1 232 ? -16.332 -43.428 27.782 1.00 61.03 232 ASP A C 1
ATOM 1846 O O . ASP A 1 232 ? -16.684 -44.292 26.974 1.00 61.03 232 ASP A O 1
ATOM 1850 N N . GLN A 1 233 ? -15.042 -43.147 27.971 1.00 56.62 233 GLN A N 1
ATOM 1851 C CA . GLN A 1 233 ? -13.975 -44.042 27.527 1.00 56.62 233 GLN A CA 1
ATOM 1852 C C . GLN A 1 233 ? -13.013 -44.308 28.677 1.00 56.62 233 GLN A C 1
ATOM 1854 O O . GLN A 1 233 ? -12.261 -43.445 29.129 1.00 56.62 233 GLN A O 1
ATOM 1859 N N . ALA A 1 234 ? -13.086 -45.556 29.129 1.00 56.28 234 ALA A N 1
ATOM 1860 C CA . ALA A 1 234 ? -12.208 -46.177 30.092 1.00 56.28 234 ALA A CA 1
ATOM 1861 C C . ALA A 1 234 ? -10.745 -46.164 29.624 1.00 56.28 234 ALA A C 1
ATOM 1863 O O . ALA A 1 234 ? -10.426 -46.403 28.458 1.00 56.28 234 ALA A O 1
ATOM 1864 N N . ALA A 1 235 ? -9.862 -45.921 30.588 1.00 56.00 235 ALA A N 1
ATOM 1865 C CA . ALA A 1 235 ? -8.419 -46.012 30.459 1.00 56.00 235 ALA A CA 1
ATOM 1866 C C . ALA A 1 235 ? -7.939 -47.461 30.260 1.00 56.00 235 ALA A C 1
ATOM 1868 O O . ALA A 1 235 ? -8.497 -48.386 30.857 1.00 56.00 235 ALA A O 1
ATOM 1869 N N . PRO A 1 236 ? -6.805 -47.639 29.567 1.00 59.84 236 PRO A N 1
ATOM 1870 C CA . PRO A 1 236 ? -5.848 -48.664 29.936 1.00 59.84 236 PRO A CA 1
ATOM 1871 C C . PRO A 1 236 ? -4.510 -48.037 30.342 1.00 59.84 236 PRO A C 1
ATOM 1873 O O . PRO A 1 236 ? -3.876 -47.279 29.609 1.00 59.84 236 PRO A O 1
ATOM 1876 N N . THR A 1 237 ? -4.096 -48.395 31.549 1.00 55.56 237 THR A N 1
ATOM 1877 C CA . THR A 1 237 ? -2.776 -48.187 32.136 1.00 55.56 237 THR A CA 1
ATOM 1878 C C . THR A 1 237 ? -1.767 -49.142 31.483 1.00 55.56 237 THR A C 1
ATOM 1880 O O . THR A 1 237 ? -1.980 -50.350 31.510 1.00 55.56 237 THR A O 1
ATOM 1883 N N . ALA A 1 238 ? -0.668 -48.621 30.934 1.00 53.94 238 ALA A N 1
ATOM 1884 C CA . ALA A 1 238 ? 0.589 -49.338 30.662 1.00 53.94 238 ALA A CA 1
ATOM 1885 C C . ALA A 1 238 ? 1.667 -48.260 30.434 1.00 53.94 238 ALA A C 1
ATOM 1887 O O . ALA A 1 238 ? 1.535 -47.441 29.532 1.00 53.94 238 ALA A O 1
ATOM 1888 N N . ASP A 1 239 ? 2.555 -47.968 31.379 1.00 55.88 239 ASP A N 1
ATOM 1889 C CA . ASP A 1 239 ? 3.699 -48.744 31.877 1.00 55.88 239 ASP A CA 1
ATOM 1890 C C . ASP A 1 239 ? 4.907 -48.791 30.915 1.00 55.88 239 ASP A C 1
ATOM 1892 O O . ASP A 1 239 ? 4.815 -49.241 29.779 1.00 55.88 239 ASP A O 1
ATOM 1896 N N . GLN A 1 240 ? 6.036 -48.339 31.474 1.00 49.53 240 GLN A N 1
ATOM 1897 C CA . GLN A 1 240 ? 7.444 -48.564 31.121 1.00 49.53 240 GLN A CA 1
ATOM 1898 C C . GLN A 1 240 ? 8.067 -48.025 29.819 1.00 49.53 240 GLN A C 1
ATOM 1900 O O . GLN A 1 240 ? 7.680 -48.335 28.699 1.00 49.53 240 GLN A O 1
ATOM 1905 N N . GLY A 1 241 ? 9.194 -47.318 30.000 1.00 47.84 241 GLY A N 1
ATOM 1906 C CA . GLY A 1 241 ? 10.162 -47.083 28.929 1.00 47.84 241 GLY A CA 1
ATOM 1907 C C . GLY A 1 241 ? 11.193 -45.991 29.200 1.00 47.84 241 GLY A C 1
ATOM 1908 O O . GLY A 1 241 ? 11.280 -45.032 28.441 1.00 47.84 241 GLY A O 1
ATOM 1909 N N . ALA A 1 242 ? 11.978 -46.118 30.273 1.00 53.62 242 ALA A N 1
ATOM 1910 C CA . ALA A 1 242 ? 13.173 -45.304 30.487 1.00 53.62 242 ALA A CA 1
ATOM 1911 C C . ALA A 1 242 ? 14.171 -45.484 29.325 1.00 53.62 242 ALA A C 1
ATOM 1913 O O . ALA A 1 242 ? 14.497 -46.606 28.944 1.00 53.62 242 ALA A O 1
ATOM 1914 N N . GLY A 1 243 ? 14.679 -44.377 28.781 1.00 50.25 243 GLY A N 1
ATOM 1915 C CA . GLY A 1 243 ? 15.612 -44.385 27.655 1.00 50.25 243 GLY A CA 1
ATOM 1916 C C . GLY A 1 243 ? 16.460 -43.122 27.601 1.00 50.25 243 GLY A C 1
ATOM 1917 O O . GLY A 1 243 ? 16.373 -42.339 26.661 1.00 50.25 243 GLY A O 1
ATOM 1918 N N . THR A 1 244 ? 17.282 -42.909 28.626 1.00 54.47 244 THR A N 1
ATOM 1919 C CA . THR A 1 244 ? 18.412 -41.979 28.597 1.00 54.47 244 THR A CA 1
ATOM 1920 C C . THR A 1 244 ? 19.405 -42.425 27.525 1.00 54.47 244 THR A C 1
ATOM 1922 O O . THR A 1 244 ? 20.027 -43.479 27.642 1.00 54.47 244 THR A O 1
ATOM 1925 N N . ARG A 1 245 ? 19.610 -41.610 26.486 1.00 53.59 245 ARG A N 1
ATOM 1926 C CA . ARG A 1 245 ? 20.764 -41.768 25.594 1.00 53.59 245 ARG A CA 1
ATOM 1927 C C . ARG A 1 245 ? 21.469 -40.433 25.408 1.00 53.59 245 ARG A C 1
ATOM 1929 O O . ARG A 1 245 ? 21.074 -39.589 24.612 1.00 53.59 245 ARG A O 1
ATOM 1936 N N . ALA A 1 246 ? 22.519 -40.276 26.206 1.00 54.47 246 ALA A N 1
ATOM 1937 C CA . ALA A 1 246 ? 23.585 -39.318 25.995 1.00 54.47 246 ALA A CA 1
ATOM 1938 C C . ALA A 1 246 ? 24.268 -39.594 24.649 1.00 54.47 246 ALA A C 1
ATOM 1940 O O . ALA A 1 246 ? 24.612 -40.741 24.359 1.00 54.47 246 ALA A O 1
ATOM 1941 N N . LEU A 1 247 ? 24.508 -38.547 23.861 1.00 59.09 247 LEU A N 1
ATOM 1942 C CA . LEU A 1 247 ? 25.526 -38.568 22.819 1.00 59.09 247 LEU A CA 1
ATOM 1943 C C . LEU A 1 247 ? 26.366 -37.299 22.910 1.00 59.09 247 LEU A C 1
ATOM 1945 O O . LEU A 1 247 ? 25.907 -36.173 22.735 1.00 59.09 247 LEU A O 1
ATOM 1949 N N . SER A 1 248 ? 27.612 -37.566 23.252 1.00 55.53 248 SER A N 1
ATOM 1950 C CA . SER A 1 248 ? 28.732 -36.673 23.442 1.00 55.53 248 SER A CA 1
ATOM 1951 C C . SER A 1 248 ? 29.359 -36.282 22.098 1.00 55.53 248 SER A C 1
ATOM 1953 O O . SER A 1 248 ? 29.630 -37.171 21.299 1.00 55.53 248 SER A O 1
ATOM 1955 N N . HIS A 1 249 ? 29.713 -34.992 21.966 1.00 50.16 249 HIS A N 1
ATOM 1956 C CA . HIS A 1 249 ? 30.919 -34.445 21.297 1.00 50.16 249 HIS A CA 1
ATOM 1957 C C . 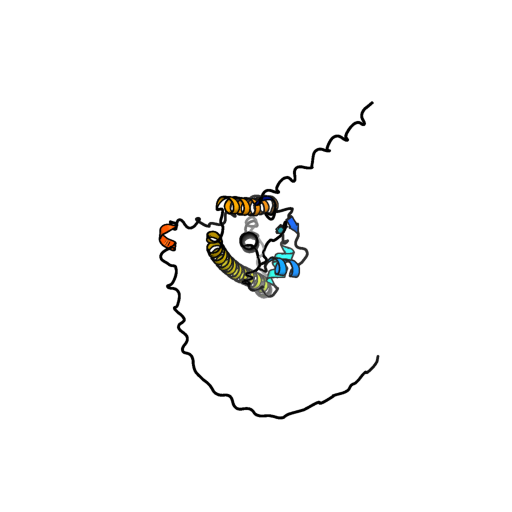HIS A 1 249 ? 31.108 -34.654 19.762 1.00 50.16 249 HIS A C 1
ATOM 1959 O O . HIS A 1 249 ? 30.462 -35.523 19.191 1.00 50.16 249 HIS A O 1
ATOM 1965 N N . PRO A 1 250 ? 31.975 -33.876 19.051 1.00 64.62 250 PRO A N 1
ATOM 1966 C CA . PRO A 1 250 ? 33.117 -33.115 19.565 1.00 64.62 250 PRO A CA 1
ATOM 1967 C C . PRO A 1 250 ? 33.358 -31.689 19.026 1.00 64.62 250 PRO A C 1
ATOM 1969 O O . PRO A 1 250 ? 32.904 -31.253 17.974 1.00 64.62 250 PRO A O 1
ATOM 1972 N N . VAL A 1 251 ? 34.197 -31.014 19.811 1.00 63.62 251 VAL A N 1
ATOM 1973 C CA . VAL A 1 251 ? 35.106 -29.921 19.462 1.00 63.62 251 VAL A CA 1
ATOM 1974 C C . VAL A 1 251 ? 35.984 -30.306 18.268 1.00 63.62 251 VAL A C 1
ATOM 1976 O O . VAL A 1 251 ? 36.624 -31.352 18.316 1.00 63.62 251 VAL A O 1
ATOM 1979 N N . GLN A 1 252 ? 36.144 -29.411 17.289 1.00 60.12 252 GLN A N 1
ATOM 1980 C CA . GLN A 1 252 ? 37.435 -29.221 16.622 1.00 60.12 252 GLN A CA 1
ATOM 1981 C C . GLN A 1 252 ? 37.694 -27.749 16.292 1.00 60.12 252 GLN A C 1
ATOM 1983 O O . GLN A 1 252 ? 36.811 -26.994 15.899 1.00 60.12 252 GLN A O 1
ATOM 1988 N N . ARG A 1 253 ? 38.956 -27.392 16.531 1.00 59.03 253 ARG A N 1
ATOM 1989 C CA . ARG A 1 253 ? 39.615 -26.097 16.379 1.00 59.03 253 ARG A CA 1
ATOM 1990 C C . ARG A 1 253 ? 39.888 -25.777 14.905 1.00 59.03 253 ARG A C 1
ATOM 1992 O O . ARG A 1 253 ? 40.340 -26.663 14.182 1.00 59.03 253 ARG A O 1
ATOM 1999 N N . LYS A 1 254 ? 39.809 -24.498 14.541 1.00 58.03 254 LYS A N 1
ATOM 2000 C CA . LYS A 1 254 ? 40.945 -23.686 14.068 1.00 58.03 254 LYS A CA 1
ATOM 2001 C C . LYS A 1 254 ? 40.570 -22.212 14.101 1.00 58.03 254 LYS A C 1
ATOM 2003 O O . LYS A 1 254 ? 39.428 -21.904 13.708 1.00 58.03 254 LYS A O 1
#

Organism: Purpureocillium lilacinum (NCBI:txid33203)

Radius of gyration: 30.42 Å; Cα contacts (8 Å, |Δi|>4): 171; chains: 1; bounding box: 72×84×114 Å

Foldseek 3Di:
DDDDDDDDDPDPPPPPCPPLVQFAFADEADEDPALVSVLVLLEQDFARYHDYQYDYDPVRLLVNLVDDHRAHDDDPDVVDDLSRNLLSLLSNLLNLVLSLVSLVVVLVVVVPPPPPPPDDDDDDDDDDPPPPVVVVVVVVVNVSSNVSSVVSSVRSVVVSVVSVVVNLVSCVVDPDPVSSVVSSVSSLVSCDVHSDPVSVVSPPPPPVPPPPPVNVVVPPPPDPPPPDDDDDDDDDDDDDDDDDDDDDDDDDDD

Mean predicted aligned error: 13.57 Å

pLDDT: mean 76.2, std 18.06, range [43.0, 97.62]

Sequence (254 aa):
MPPKTPRPTPSSRRRDSSPWDSSPICKYALPTANVQELKRELKYRPLSTDFWIPIPSRAIITAFLNATPVPLVLERDQAVRTEHKMAGLIHGVLLRYFLIRQLRVMLYDDDGGDVKGGGAAVAQRRRGSGRRQQADAEESPRRRRRSRCKAVIALLKRDVRDLEVEYIFHWFDLRSAEYMTRLKAEVEEGWDRHAGPGAGMWTMRSAAPVVKRKDLIGARAPAADQTAPTADQAAPTADQGAGTRALSHPVQRK

Solvent-accessible surface area (backbone atoms only — not comparable to full-atom values): 16520 Å² total; per-residue (Å²): 132,84,82,82,75,82,76,81,71,82,71,77,73,72,70,74,69,53,87,69,76,69,59,56,46,65,78,50,67,41,72,46,90,44,51,68,54,50,52,55,66,63,40,67,53,62,35,82,47,68,43,68,45,78,45,67,45,73,67,40,54,55,53,42,64,74,44,84,82,76,76,78,55,85,77,86,65,81,88,59,57,65,69,22,44,47,49,16,35,54,51,49,38,51,55,40,53,51,50,43,50,54,49,47,52,63,57,49,59,77,69,64,74,76,75,86,69,87,80,70,88,84,85,88,91,86,89,71,91,70,61,64,69,58,52,65,61,62,49,49,63,56,52,51,51,51,54,40,46,52,53,51,41,54,49,44,54,49,47,37,50,56,38,50,52,53,40,59,61,54,60,73,78,54,96,48,71,66,57,50,53,49,54,50,48,48,56,50,48,43,46,40,74,65,72,37,96,85,35,92,75,68,69,72,82,65,69,68,74,86,63,56,75,75,73,59,66,77,67,65,70,79,79,80,80,81,80,74,81,87,76,89,75,85,85,83,93,78,84,89,79,90,77,92,74,90,81,80,86,82,91,82,89,132

Nearest PDB structures (foldseek):
  7drw-assembly1_e  TM=2.782E-01  e=3.677E+00  Homo sapiens
  8ay2-assembly1_A  TM=3.470E-01  e=8.005E+00  Rattus norvegicus